Protein AF-0000000085038263 (afdb_homodimer)

Structure (mmCIF, N/CA/C/O backbone):
data_AF-0000000085038263-model_v1
#
loop_
_entity.id
_entity.type
_entity.pdbx_description
1 polymer 'Ribosomal processing cysteine protease Prp'
#
loop_
_atom_site.group_PDB
_atom_site.id
_atom_site.type_symbol
_atom_site.label_atom_id
_atom_site.label_alt_id
_atom_site.label_comp_id
_atom_site.label_asym_id
_atom_site.label_entity_id
_atom_site.label_seq_id
_atom_site.pdbx_PDB_ins_code
_atom_site.Cartn_x
_atom_site.Cartn_y
_atom_site.Cartn_z
_atom_site.occupancy
_atom_site.B_iso_or_equiv
_atom_site.auth_seq_id
_atom_site.auth_comp_id
_atom_site.auth_asym_id
_atom_site.auth_atom_id
_atom_site.pdbx_PDB_model_num
ATOM 1 N N . MET A 1 1 ? 14.789 15.156 0.231 1 89.75 1 MET A N 1
ATOM 2 C CA . MET A 1 1 ? 14.422 14.477 -1.01 1 89.75 1 MET A CA 1
ATOM 3 C C . MET A 1 1 ? 14.391 12.969 -0.816 1 89.75 1 MET A C 1
ATOM 5 O O . MET A 1 1 ? 15.305 12.398 -0.213 1 89.75 1 MET A O 1
ATOM 9 N N . ILE A 1 2 ? 13.422 12.336 -1.22 1 94 2 ILE A N 1
ATOM 10 C CA . ILE A 1 2 ? 13.273 10.891 -1.146 1 94 2 ILE A CA 1
ATOM 11 C C . ILE A 1 2 ? 13.703 10.258 -2.469 1 94 2 ILE A C 1
ATOM 13 O O . ILE A 1 2 ? 13.312 10.727 -3.541 1 94 2 ILE A O 1
ATOM 17 N N . HIS A 1 3 ? 14.508 9.242 -2.422 1 95.69 3 HIS A N 1
ATOM 18 C CA . HIS A 1 3 ? 14.883 8.453 -3.592 1 95.69 3 HIS A CA 1
ATOM 19 C C . HIS A 1 3 ? 14.375 7.016 -3.475 1 95.69 3 HIS A C 1
ATOM 21 O O . HIS A 1 3 ? 14.688 6.324 -2.504 1 95.69 3 HIS A O 1
ATOM 27 N N . ALA A 1 4 ? 13.656 6.609 -4.406 1 98.06 4 ALA A N 1
ATOM 28 C CA . ALA A 1 4 ? 13.156 5.238 -4.477 1 98.06 4 ALA A CA 1
ATOM 29 C C . ALA A 1 4 ? 13.625 4.555 -5.762 1 98.06 4 ALA A C 1
ATOM 31 O O . ALA A 1 4 ? 13.352 5.039 -6.863 1 98.06 4 ALA A O 1
ATOM 32 N N . THR A 1 5 ? 14.289 3.4 -5.598 1 98.56 5 THR A N 1
ATOM 33 C CA . THR A 1 5 ? 14.797 2.658 -6.746 1 98.56 5 THR A CA 1
ATOM 34 C C . THR A 1 5 ? 14.336 1.206 -6.703 1 98.56 5 THR A C 1
ATOM 36 O O . THR A 1 5 ? 14.461 0.539 -5.672 1 98.56 5 THR A O 1
ATOM 39 N N . PHE A 1 6 ? 13.852 0.708 -7.832 1 98.75 6 PHE A N 1
ATOM 40 C CA . PHE A 1 6 ? 13.453 -0.687 -7.988 1 98.75 6 PHE A CA 1
ATOM 41 C C . PHE A 1 6 ? 14.398 -1.406 -8.953 1 98.75 6 PHE A C 1
ATOM 43 O O . PHE A 1 6 ? 14.719 -0.883 -10.023 1 98.75 6 PHE A O 1
ATOM 50 N N . HIS A 1 7 ? 14.773 -2.6 -8.555 1 98.38 7 HIS A N 1
ATOM 51 C CA . HIS A 1 7 ? 15.633 -3.43 -9.398 1 98.38 7 HIS A CA 1
ATOM 52 C C . HIS A 1 7 ? 14.859 -4.602 -9.984 1 98.38 7 HIS A C 1
ATOM 54 O O . HIS A 1 7 ? 14.289 -5.41 -9.25 1 98.38 7 HIS A O 1
ATOM 60 N N . HIS A 1 8 ? 14.938 -4.688 -11.289 1 97.5 8 HIS A N 1
ATOM 61 C CA . HIS A 1 8 ? 14.211 -5.727 -12.016 1 97.5 8 HIS A CA 1
ATOM 62 C C . HIS A 1 8 ? 15.148 -6.816 -12.516 1 97.5 8 HIS A C 1
ATOM 64 O O . HIS A 1 8 ? 16.234 -6.52 -13.031 1 97.5 8 HIS A O 1
ATOM 70 N N . GLY A 1 9 ? 14.742 -8.055 -12.156 1 94.25 9 GLY A N 1
ATOM 71 C CA . GLY A 1 9 ? 15.32 -9.18 -12.883 1 94.25 9 GLY A CA 1
ATOM 72 C C . GLY A 1 9 ? 14.539 -9.555 -14.125 1 94.25 9 GLY A C 1
ATOM 73 O O . GLY A 1 9 ? 14.008 -8.688 -14.82 1 94.25 9 GLY A O 1
ATOM 74 N N . THR A 1 10 ? 14.602 -10.906 -14.438 1 90.69 10 THR A N 1
ATOM 75 C CA . THR A 1 10 ? 13.812 -11.367 -15.57 1 90.69 10 THR A CA 1
ATOM 76 C C . THR A 1 10 ? 12.336 -11.461 -15.195 1 90.69 10 THR A C 1
ATOM 78 O O . THR A 1 10 ? 11.922 -12.391 -14.508 1 90.69 10 THR A O 1
ATOM 81 N N . ASN A 1 11 ? 11.594 -10.508 -15.516 1 89.38 11 ASN A N 1
ATOM 82 C CA . ASN A 1 11 ? 10.141 -10.453 -15.391 1 89.38 11 ASN A CA 1
ATOM 83 C C . ASN A 1 11 ? 9.703 -10.359 -13.93 1 89.38 11 ASN A C 1
ATOM 85 O O . ASN A 1 11 ? 8.703 -10.961 -13.531 1 89.38 11 ASN A O 1
A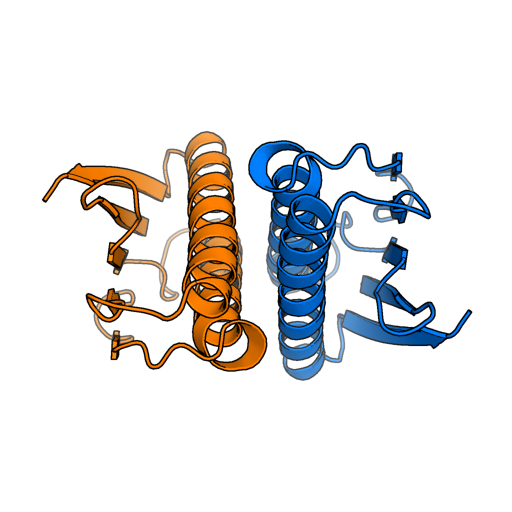TOM 89 N N . ARG A 1 12 ? 10.547 -9.828 -13.156 1 96.19 12 ARG A N 1
ATOM 90 C CA . ARG A 1 12 ? 10.117 -9.656 -11.766 1 96.19 12 ARG A CA 1
ATOM 91 C C . ARG A 1 12 ? 10.883 -8.531 -11.094 1 96.19 12 ARG A C 1
ATOM 93 O O . ARG A 1 12 ? 11.984 -8.172 -11.516 1 96.19 12 ARG A O 1
ATOM 100 N N . ILE A 1 13 ? 10.375 -7.91 -10.055 1 98.5 13 ILE A N 1
ATOM 101 C CA . ILE A 1 13 ? 11.102 -7.039 -9.133 1 98.5 13 ILE A CA 1
ATOM 102 C C . ILE A 1 13 ? 11.883 -7.879 -8.125 1 98.5 13 ILE A C 1
ATOM 104 O O . ILE A 1 13 ? 11.297 -8.68 -7.395 1 98.5 13 ILE A O 1
ATOM 108 N N . ASP A 1 14 ? 13.156 -7.66 -8.023 1 98.5 14 ASP A N 1
ATOM 109 C CA . ASP A 1 14 ? 14.023 -8.461 -7.16 1 98.5 14 ASP A CA 1
ATOM 110 C C . ASP A 1 14 ? 14.273 -7.754 -5.828 1 98.5 14 ASP A C 1
ATOM 112 O O . ASP A 1 14 ? 14.531 -8.406 -4.812 1 98.5 14 ASP A O 1
ATOM 116 N N . SER A 1 15 ? 14.305 -6.418 -5.891 1 98.62 15 SER A N 1
ATOM 117 C CA . SER A 1 15 ? 14.633 -5.617 -4.715 1 98.62 15 SER A CA 1
ATOM 118 C C . SER A 1 15 ? 14.195 -4.168 -4.895 1 98.62 15 SER A C 1
ATOM 120 O O . SER A 1 15 ? 13.891 -3.74 -6.012 1 98.62 15 SER A O 1
ATOM 122 N N . PHE A 1 16 ? 14.172 -3.432 -3.83 1 98.75 16 PHE A N 1
ATOM 123 C CA . PHE A 1 16 ? 13.992 -1.986 -3.879 1 98.75 16 PHE A CA 1
ATOM 124 C C . PHE A 1 16 ? 14.734 -1.307 -2.738 1 98.75 16 PHE A C 1
ATOM 126 O O . PHE A 1 16 ? 15.109 -1.956 -1.759 1 98.75 16 PHE A O 1
ATOM 133 N N . GLN A 1 17 ? 14.984 -0.039 -2.939 1 98 17 GLN A N 1
ATOM 134 C CA . GLN A 1 17 ? 15.672 0.801 -1.967 1 98 17 GLN A CA 1
ATOM 135 C C . GLN A 1 17 ? 15.016 2.172 -1.857 1 98 17 GLN A C 1
ATOM 137 O O . GLN A 1 17 ? 14.641 2.77 -2.869 1 98 17 GLN A O 1
ATOM 142 N N . ILE A 1 18 ? 14.867 2.646 -0.657 1 97.38 18 ILE A N 1
ATOM 143 C CA . ILE A 1 18 ? 14.359 3.988 -0.392 1 97.38 18 ILE A CA 1
ATOM 144 C C . ILE A 1 18 ? 15.312 4.723 0.551 1 97.38 18 ILE A C 1
ATOM 146 O O . ILE A 1 18 ? 15.75 4.168 1.56 1 97.38 18 ILE A O 1
ATOM 150 N N . THR A 1 19 ? 15.617 5.961 0.242 1 95.06 19 THR A N 1
ATOM 151 C CA . THR A 1 19 ? 16.422 6.824 1.104 1 95.06 19 THR A CA 1
ATOM 152 C C . THR A 1 19 ? 15.75 8.188 1.27 1 95.06 19 THR A C 1
ATOM 154 O O . THR A 1 19 ? 14.93 8.586 0.441 1 95.06 19 THR A O 1
ATOM 157 N N . GLY A 1 20 ? 16.047 8.883 2.441 1 91.94 20 GLY A N 1
ATOM 158 C CA . GLY A 1 20 ? 15.641 10.266 2.625 1 91.94 20 GLY A CA 1
ATOM 159 C C . GLY A 1 20 ? 14.211 10.414 3.109 1 91.94 20 GLY A C 1
ATOM 160 O O . GLY A 1 20 ? 13.625 11.492 3.01 1 91.94 20 GLY A O 1
ATOM 161 N N . HIS A 1 21 ? 13.594 9.375 3.604 1 87.94 21 HIS A N 1
ATOM 162 C CA . HIS A 1 21 ? 12.18 9.398 3.943 1 87.94 21 HIS A CA 1
ATOM 163 C C . HIS A 1 21 ? 11.977 9.703 5.426 1 87.94 21 HIS A C 1
ATOM 165 O O . HIS A 1 21 ? 10.836 9.859 5.879 1 87.94 21 HIS A O 1
ATOM 171 N N . ALA A 1 22 ? 13.023 9.617 6.371 1 79.94 22 ALA A N 1
ATOM 172 C CA . ALA A 1 22 ? 12.875 9.82 7.812 1 79.94 22 ALA A CA 1
ATOM 173 C C . ALA A 1 22 ? 12.938 11.305 8.164 1 79.94 22 ALA A C 1
ATOM 175 O O . ALA A 1 22 ? 12.492 11.711 9.242 1 79.94 22 ALA A O 1
ATOM 176 N N . ASP A 1 23 ? 13.531 12.219 7.402 1 64.38 23 ASP A N 1
ATOM 177 C CA . ASP A 1 23 ? 13.898 13.547 7.887 1 64.38 23 ASP A CA 1
ATOM 178 C C . ASP A 1 23 ? 12.711 14.508 7.816 1 64.38 23 ASP A C 1
ATOM 180 O O . ASP A 1 23 ? 11.812 14.336 6.98 1 64.38 23 ASP A O 1
ATOM 184 N N . SER A 1 24 ? 12.57 15.211 9.039 1 58.78 24 SER A N 1
ATOM 185 C CA . SER A 1 24 ? 11.711 16.359 9.305 1 58.78 24 SER A CA 1
ATOM 186 C C . SER A 1 24 ? 12 17.5 8.344 1 58.78 24 SER A C 1
ATOM 188 O O . SER A 1 24 ? 12.867 18.344 8.609 1 58.78 24 SER A O 1
ATOM 190 N N . GLY A 1 25 ? 12.062 17.125 7.254 1 55.62 25 GLY A N 1
ATOM 191 C CA . GLY A 1 25 ? 12.523 18.172 6.359 1 55.62 25 GLY A CA 1
ATOM 192 C C . GLY A 1 25 ? 11.57 19.359 6.289 1 55.62 25 GLY A C 1
ATOM 193 O O . GLY A 1 25 ? 10.812 19.609 7.23 1 55.62 25 GLY A O 1
ATOM 194 N N . GLU A 1 26 ? 11.734 20.094 5.266 1 60.31 26 GLU A N 1
ATOM 195 C CA . GLU A 1 26 ? 11.039 21.312 4.852 1 60.31 26 GLU A CA 1
ATOM 196 C C . GLU A 1 26 ? 9.523 21.125 4.902 1 60.31 26 GLU A C 1
ATOM 198 O O . GLU A 1 26 ? 9.031 19.984 4.949 1 60.31 26 GLU A O 1
ATOM 203 N N . TYR A 1 27 ? 8.867 22.234 4.938 1 60.16 27 TYR A N 1
ATOM 204 C CA . TYR A 1 27 ? 7.41 22.266 4.898 1 60.16 27 TYR A CA 1
ATOM 205 C C . TYR A 1 27 ? 6.875 21.328 3.816 1 60.16 27 TYR A C 1
ATOM 207 O O . TYR A 1 27 ? 7.312 21.391 2.664 1 60.16 27 TYR A O 1
ATOM 215 N N . GLY A 1 28 ? 6.07 20.391 4.109 1 67.19 28 GLY A N 1
ATOM 216 C CA . GLY A 1 28 ? 5.449 19.5 3.143 1 67.19 28 GLY A CA 1
ATOM 217 C C . GLY A 1 28 ? 6.145 18.156 3.037 1 67.19 28 GLY A C 1
ATOM 218 O O . GLY A 1 28 ? 5.566 17.188 2.545 1 67.19 28 GLY A O 1
ATOM 219 N N . GLN A 1 29 ? 7.355 18.234 3.512 1 79.12 29 GLN A N 1
ATOM 220 C CA . GLN A 1 29 ? 8.086 16.984 3.369 1 79.12 29 GLN A CA 1
ATOM 221 C C . GLN A 1 29 ? 7.543 15.922 4.316 1 79.12 29 GLN A C 1
ATOM 223 O O . GLN A 1 29 ? 7.574 14.727 4.004 1 79.12 29 GLN A O 1
ATOM 228 N N . ASP A 1 30 ? 6.965 16.453 5.328 1 86 30 ASP A N 1
ATOM 229 C CA . ASP A 1 30 ? 6.457 15.523 6.332 1 86 30 ASP A CA 1
ATOM 230 C C . ASP A 1 30 ? 5.297 14.703 5.781 1 86 30 ASP A C 1
ATOM 232 O O . ASP A 1 30 ? 5.207 13.5 6.035 1 86 30 ASP A O 1
ATOM 236 N N . ILE A 1 31 ? 4.488 15.352 4.934 1 87.69 31 ILE A N 1
ATOM 237 C CA . ILE A 1 31 ? 3.328 14.688 4.352 1 87.69 31 ILE A CA 1
ATOM 238 C C . ILE A 1 31 ? 3.787 13.656 3.32 1 87.69 31 ILE A C 1
ATOM 240 O O . ILE A 1 31 ? 3.299 12.523 3.305 1 87.69 31 ILE A O 1
ATOM 244 N N . VAL A 1 32 ? 4.766 14.031 2.52 1 92.31 32 VAL A N 1
ATOM 245 C CA . VAL A 1 32 ? 5.281 13.141 1.483 1 92.31 32 VAL A CA 1
ATOM 246 C C . VAL A 1 32 ? 6.023 11.977 2.127 1 92.31 32 VAL A C 1
ATOM 248 O O . VAL A 1 32 ? 5.883 10.828 1.696 1 92.31 32 VAL A O 1
ATOM 251 N N . CYS A 1 33 ? 6.73 12.242 3.182 1 92.94 33 CYS A N 1
ATOM 252 C CA . CYS A 1 33 ? 7.434 11.188 3.908 1 92.94 33 CYS A CA 1
ATOM 253 C C . CYS A 1 33 ? 6.453 10.18 4.492 1 92.94 33 CYS A C 1
ATOM 255 O O . CYS A 1 33 ? 6.695 8.969 4.445 1 92.94 33 CYS A O 1
ATOM 257 N N . ALA A 1 34 ? 5.41 10.68 5.074 1 92.19 34 ALA A N 1
ATOM 258 C CA . ALA A 1 34 ? 4.395 9.797 5.645 1 92.19 34 ALA A CA 1
ATOM 259 C C . ALA A 1 34 ? 3.799 8.883 4.574 1 92.19 34 ALA A C 1
ATOM 261 O O . ALA A 1 34 ? 3.621 7.684 4.801 1 92.19 34 ALA A O 1
ATOM 262 N N . ALA A 1 35 ? 3.506 9.453 3.379 1 94.75 35 ALA A N 1
ATOM 263 C CA . ALA A 1 35 ? 2.938 8.68 2.273 1 94.75 35 ALA A CA 1
ATOM 264 C C . ALA A 1 35 ? 3.895 7.59 1.814 1 94.75 35 ALA A C 1
ATOM 266 O O . ALA A 1 35 ? 3.508 6.422 1.701 1 94.75 35 ALA A O 1
ATOM 267 N N . VAL A 1 36 ? 5.148 7.934 1.649 1 96.75 36 VAL A N 1
ATOM 268 C CA . VAL A 1 36 ? 6.145 6.984 1.159 1 96.75 36 VAL A CA 1
ATOM 269 C C . VAL A 1 36 ? 6.41 5.918 2.219 1 96.75 36 VAL A C 1
ATOM 271 O O . VAL A 1 36 ? 6.477 4.727 1.907 1 96.75 36 VAL A O 1
ATOM 274 N N . SER A 1 37 ? 6.52 6.316 3.469 1 95.25 37 SER A N 1
ATOM 275 C CA . SER A 1 37 ? 6.852 5.395 4.547 1 95.25 37 SER A CA 1
ATOM 276 C C . SER A 1 37 ? 5.754 4.355 4.746 1 95.25 37 SER A C 1
ATOM 278 O O . SER A 1 37 ? 6.039 3.168 4.922 1 95.25 37 SER A O 1
ATOM 280 N N . VAL A 1 38 ? 4.527 4.773 4.723 1 97.44 38 VAL A N 1
ATOM 281 C CA . VAL A 1 38 ? 3.441 3.836 4.988 1 97.44 38 VAL A CA 1
ATOM 282 C C . VAL A 1 38 ? 3.328 2.84 3.836 1 97.44 38 VAL A C 1
ATOM 284 O O . VAL A 1 38 ? 3.031 1.662 4.055 1 97.44 38 VAL A O 1
ATOM 287 N N . LEU A 1 39 ? 3.537 3.283 2.564 1 98.69 39 LEU A N 1
ATOM 288 C CA . LEU A 1 39 ? 3.549 2.363 1.432 1 98.69 39 LEU A CA 1
ATOM 289 C C . LEU A 1 39 ? 4.652 1.322 1.588 1 98.69 39 LEU A C 1
ATOM 291 O O . LEU A 1 39 ? 4.414 0.128 1.391 1 98.69 39 LEU A O 1
ATOM 295 N N . ALA A 1 40 ? 5.832 1.804 1.94 1 98.44 40 ALA A N 1
ATOM 296 C CA . ALA A 1 40 ? 6.988 0.919 2.043 1 98.44 40 ALA A CA 1
ATOM 297 C C . ALA A 1 40 ? 6.801 -0.104 3.16 1 98.44 40 ALA A C 1
ATOM 299 O O . ALA A 1 40 ? 6.988 -1.305 2.947 1 98.44 40 ALA A O 1
ATOM 300 N N . ILE A 1 41 ? 6.395 0.368 4.309 1 97.81 41 ILE A N 1
ATOM 301 C CA . ILE A 1 41 ? 6.266 -0.494 5.477 1 97.81 41 ILE A CA 1
ATOM 302 C C . ILE A 1 41 ? 5.148 -1.51 5.25 1 97.81 41 ILE A C 1
ATOM 304 O O . ILE A 1 41 ? 5.309 -2.695 5.551 1 97.81 41 ILE A O 1
ATOM 308 N N . THR A 1 42 ? 4.016 -1.088 4.723 1 98.81 42 THR A N 1
ATOM 309 C CA . THR A 1 42 ? 2.91 -1.996 4.434 1 98.81 42 THR A CA 1
ATOM 310 C C . THR A 1 42 ? 3.336 -3.066 3.436 1 98.81 42 THR A C 1
ATOM 312 O O . THR A 1 42 ? 2.98 -4.238 3.582 1 98.81 42 THR A O 1
ATOM 315 N N . THR A 1 43 ? 4.109 -2.65 2.41 1 98.94 43 THR A N 1
ATOM 316 C CA . THR A 1 43 ? 4.574 -3.609 1.414 1 98.94 43 THR A CA 1
ATOM 317 C C . THR A 1 43 ? 5.508 -4.641 2.049 1 98.94 43 THR A C 1
ATOM 319 O O . THR A 1 43 ? 5.348 -5.844 1.832 1 98.94 43 THR A O 1
ATOM 322 N N . VAL A 1 44 ? 6.449 -4.203 2.861 1 98.88 44 VAL A N 1
ATOM 323 C CA . VAL A 1 44 ? 7.391 -5.117 3.504 1 98.88 44 VAL A CA 1
ATOM 324 C C . VAL A 1 44 ? 6.629 -6.102 4.391 1 98.88 44 VAL A C 1
ATOM 326 O O . VAL A 1 44 ? 6.863 -7.312 4.328 1 98.88 44 VAL A O 1
ATOM 329 N N . ASN A 1 45 ? 5.688 -5.609 5.203 1 98.75 45 ASN A N 1
ATOM 330 C CA . ASN A 1 45 ? 4.871 -6.473 6.047 1 98.75 45 ASN A CA 1
ATOM 331 C C . ASN A 1 45 ? 4.062 -7.465 5.215 1 98.75 45 ASN 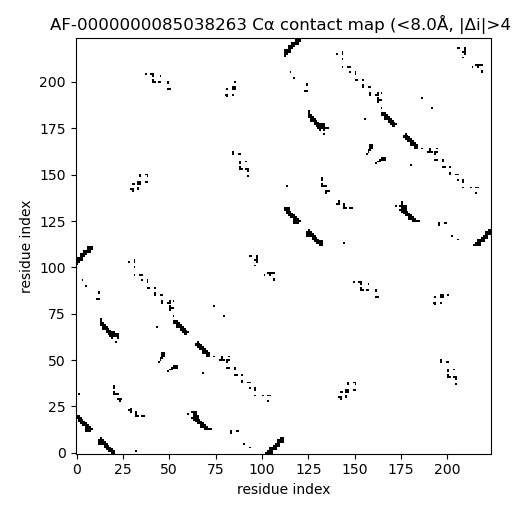A C 1
ATOM 333 O O . ASN A 1 45 ? 3.943 -8.633 5.578 1 98.75 45 ASN A O 1
ATOM 337 N N . GLY A 1 46 ? 3.479 -6.984 4.105 1 98.88 46 GLY A N 1
ATOM 338 C CA . GLY A 1 46 ? 2.725 -7.848 3.215 1 98.88 46 GLY A CA 1
ATOM 339 C C . GLY A 1 46 ? 3.566 -8.953 2.607 1 98.88 46 GLY A C 1
ATOM 340 O O . GLY A 1 46 ? 3.107 -10.094 2.48 1 98.88 46 GLY A O 1
ATOM 341 N N . LEU A 1 47 ? 4.809 -8.594 2.219 1 98.94 47 LEU A N 1
ATOM 342 C CA . LEU A 1 47 ? 5.707 -9.609 1.682 1 98.94 47 LEU A CA 1
ATOM 343 C C . LEU A 1 47 ? 5.945 -10.719 2.703 1 98.94 47 LEU A C 1
ATOM 345 O O . LEU A 1 47 ? 5.988 -11.898 2.348 1 98.94 47 LEU A O 1
ATOM 349 N N . GLN A 1 48 ? 6.039 -10.328 3.924 1 98.81 48 GLN A N 1
ATOM 350 C CA . GLN A 1 48 ? 6.352 -11.289 4.977 1 98.81 48 GLN A CA 1
ATOM 351 C C . GLN A 1 48 ? 5.094 -12.008 5.457 1 98.81 48 GLN A C 1
ATOM 353 O O . GLN A 1 48 ? 5.078 -13.234 5.562 1 98.81 48 GLN A O 1
ATOM 358 N N . ARG A 1 49 ? 4 -11.273 5.707 1 98.56 49 ARG A N 1
ATOM 359 C CA . ARG A 1 49 ? 2.85 -11.82 6.422 1 98.56 49 ARG A CA 1
ATOM 360 C C 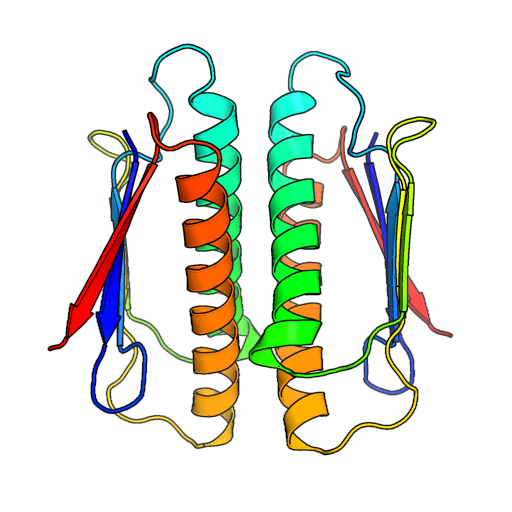. ARG A 1 49 ? 1.826 -12.398 5.449 1 98.56 49 ARG A C 1
ATOM 362 O O . ARG A 1 49 ? 1.146 -13.375 5.762 1 98.56 49 ARG A O 1
ATOM 369 N N . ILE A 1 50 ? 1.697 -11.836 4.281 1 98.69 50 ILE A N 1
ATOM 370 C CA . ILE A 1 50 ? 0.664 -12.242 3.332 1 98.69 50 ILE A CA 1
ATOM 371 C C . ILE A 1 50 ? 1.257 -13.188 2.291 1 98.69 50 ILE A C 1
ATOM 373 O O . ILE A 1 50 ? 0.747 -14.289 2.084 1 98.69 50 ILE A O 1
ATOM 377 N N . ALA A 1 51 ? 2.365 -12.734 1.708 1 98.81 51 ALA A N 1
ATOM 378 C CA . ALA A 1 51 ? 2.994 -13.562 0.68 1 98.81 51 ALA A CA 1
ATOM 379 C C . ALA A 1 51 ? 3.883 -14.633 1.305 1 98.81 51 ALA A C 1
ATOM 381 O O . ALA A 1 51 ? 4.27 -15.594 0.637 1 98.81 51 ALA A O 1
ATOM 382 N N . GLN A 1 52 ? 4.266 -14.398 2.566 1 98.62 52 GLN A N 1
ATOM 383 C CA . GLN A 1 52 ? 5.098 -15.328 3.322 1 98.62 52 GLN A CA 1
ATOM 384 C C . GLN A 1 52 ? 6.434 -15.562 2.623 1 98.62 52 GLN A C 1
ATOM 386 O O . GLN A 1 52 ? 6.848 -16.703 2.434 1 98.62 52 GLN A O 1
ATOM 391 N N . ILE A 1 53 ? 6.996 -14.539 2.262 1 98.81 53 ILE A N 1
ATOM 392 C CA . ILE A 1 53 ? 8.312 -14.562 1.638 1 98.81 53 ILE A CA 1
ATOM 393 C C . ILE A 1 53 ? 9.367 -14.125 2.65 1 98.81 53 ILE A C 1
ATOM 395 O O . ILE A 1 53 ? 9.227 -13.094 3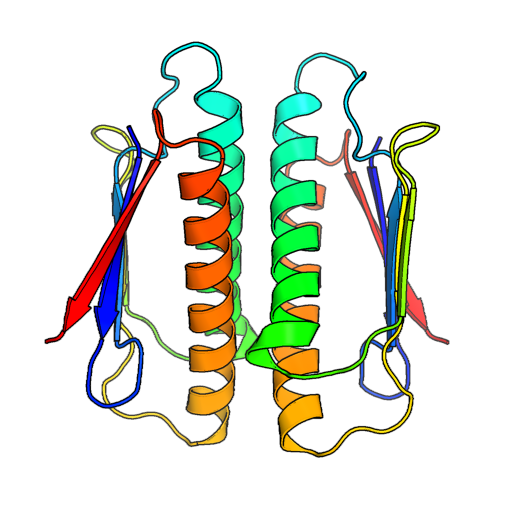.305 1 98.81 53 ILE A O 1
ATOM 399 N N . PRO A 1 54 ? 10.414 -14.852 2.828 1 98.44 54 PRO A N 1
ATOM 400 C CA . PRO A 1 54 ? 11.5 -14.445 3.721 1 98.44 54 PRO A CA 1
ATOM 401 C C . PRO A 1 54 ? 12.414 -13.398 3.092 1 98.44 54 PRO A C 1
ATOM 403 O O . PRO A 1 54 ? 13.531 -13.719 2.682 1 98.44 54 PRO A O 1
ATOM 406 N N . VAL A 1 55 ? 12.047 -12.234 3.076 1 98.75 55 VAL A N 1
ATOM 407 C CA . VAL A 1 55 ? 12.82 -11.148 2.473 1 98.75 55 VAL A CA 1
ATOM 408 C C . VAL A 1 55 ? 13.961 -10.742 3.4 1 98.75 55 VAL A C 1
ATOM 410 O O . VAL A 1 55 ? 13.852 -10.883 4.621 1 98.75 55 VAL A O 1
ATOM 413 N N . GLN A 1 56 ? 15.016 -10.258 2.836 1 98.62 56 GLN A N 1
ATOM 414 C CA . GLN A 1 56 ? 16.062 -9.57 3.576 1 98.62 56 GLN A CA 1
ATOM 415 C C . GLN A 1 56 ? 15.797 -8.07 3.656 1 98.62 56 GLN A C 1
ATOM 417 O O . GLN A 1 56 ? 15.609 -7.41 2.631 1 98.62 56 GLN A O 1
ATOM 422 N N . VAL A 1 57 ? 15.76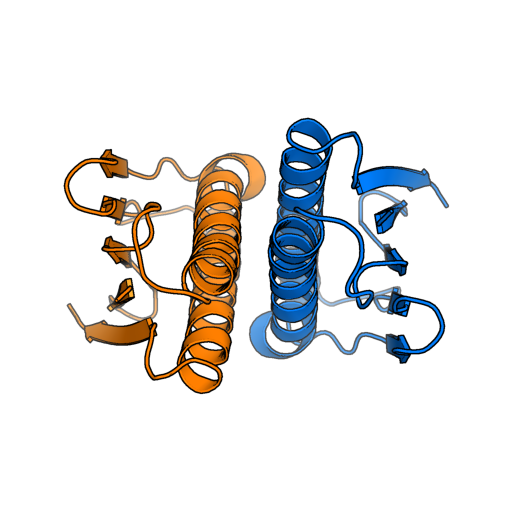6 -7.555 4.84 1 98.44 57 VAL A N 1
ATOM 423 C CA . VAL A 1 57 ? 15.422 -6.152 5.039 1 98.44 57 VAL A CA 1
ATOM 424 C C . VAL A 1 57 ? 16.562 -5.445 5.781 1 98.44 57 VAL A C 1
ATOM 426 O O . VAL A 1 57 ? 17 -5.902 6.84 1 98.44 57 VAL A O 1
ATOM 429 N N . ASP A 1 58 ? 17.078 -4.391 5.199 1 97.12 58 ASP A N 1
ATOM 430 C CA . ASP A 1 58 ? 18 -3.477 5.863 1 97.12 58 ASP A CA 1
ATOM 431 C C . ASP A 1 58 ? 17.359 -2.107 6.078 1 97.12 58 ASP A C 1
ATOM 433 O O . ASP A 1 58 ? 17.062 -1.396 5.113 1 97.12 58 ASP A O 1
ATOM 437 N N . ASN A 1 59 ? 17.078 -1.756 7.293 1 94.25 59 ASN A N 1
ATOM 438 C CA . ASN A 1 59 ? 16.422 -0.508 7.672 1 94.25 59 ASN A CA 1
ATOM 439 C C . ASN A 1 59 ? 17.266 0.29 8.664 1 94.25 59 ASN A C 1
ATOM 441 O O . ASN A 1 59 ? 17.547 -0.18 9.766 1 94.25 59 ASN A O 1
ATOM 445 N N . HIS A 1 60 ? 17.703 1.503 8.188 1 90.81 60 HIS A N 1
ATOM 446 C CA . HIS A 1 60 ? 18.5 2.395 9.031 1 90.81 60 HIS A CA 1
ATOM 447 C C . HIS A 1 60 ? 17.906 3.801 9.047 1 90.81 60 HIS A C 1
ATOM 449 O O . HIS A 1 60 ? 17.641 4.383 7.992 1 90.81 60 HIS A O 1
ATOM 455 N N . ASP A 1 61 ? 17.719 4.395 10.195 1 79.69 61 ASP A N 1
ATOM 456 C CA . ASP A 1 61 ? 17.094 5.703 10.328 1 79.69 61 ASP A CA 1
ATOM 457 C C . ASP A 1 61 ? 18.125 6.824 10.242 1 79.69 61 ASP A C 1
ATOM 459 O O . ASP A 1 61 ? 17.766 8 10.141 1 79.69 61 ASP A O 1
ATOM 463 N N . GLN A 1 62 ? 19.359 6.453 10.188 1 78.12 62 GLN A N 1
ATOM 464 C CA . GLN A 1 62 ? 20.375 7.5 10.164 1 78.12 62 GLN A CA 1
ATOM 465 C C . GLN A 1 62 ? 20.391 8.227 8.828 1 78.12 62 GLN A C 1
ATOM 467 O O . GLN A 1 62 ? 19.984 7.664 7.805 1 78.12 62 GLN A O 1
ATOM 472 N N . GLU A 1 63 ? 20.75 9.477 8.844 1 77.5 63 GLU A N 1
ATOM 473 C CA . GLU A 1 63 ? 20.938 10.297 7.652 1 77.5 63 GLU A CA 1
ATOM 474 C C . GLU A 1 63 ? 19.688 10.32 6.785 1 77.5 63 GLU A C 1
ATOM 476 O O . GLU A 1 63 ? 19.75 10.078 5.578 1 77.5 63 GLU A O 1
ATOM 481 N N . GLY A 1 64 ? 18.516 10.453 7.289 1 84.94 64 GLY A N 1
ATOM 482 C CA . GLY A 1 64 ? 17.281 10.695 6.559 1 84.94 64 GLY A CA 1
ATOM 483 C C . GLY A 1 64 ? 16.484 9.43 6.301 1 84.94 64 GLY A C 1
ATOM 484 O O . GLY A 1 64 ? 15.367 9.492 5.781 1 84.94 64 GLY A O 1
ATOM 485 N N . GLY A 1 65 ? 17.109 8.312 6.699 1 91.19 65 GLY A N 1
ATOM 486 C CA . GLY A 1 65 ? 16.422 7.043 6.578 1 91.19 65 GLY A CA 1
ATOM 487 C C . GLY A 1 65 ? 16.875 6.227 5.383 1 91.19 65 GLY A C 1
ATOM 488 O O . GLY A 1 65 ? 17.188 6.777 4.324 1 91.19 65 GLY A O 1
ATOM 489 N N . PHE A 1 66 ? 17.016 4.973 5.586 1 95.12 66 PHE A N 1
ATOM 490 C CA . PHE A 1 66 ? 17.422 3.996 4.586 1 95.12 66 PHE A CA 1
ATOM 491 C C . PHE A 1 66 ? 16.641 2.701 4.738 1 95.12 66 PHE A C 1
ATOM 493 O O . PHE A 1 66 ? 16.531 2.162 5.844 1 95.12 66 PHE A O 1
ATOM 500 N N . LEU A 1 67 ? 16.031 2.246 3.635 1 97.5 67 LEU A N 1
ATOM 501 C CA . LEU A 1 67 ? 15.344 0.961 3.574 1 97.5 67 LEU A CA 1
ATOM 502 C C . LEU A 1 67 ? 15.703 0.211 2.297 1 97.5 67 LEU A C 1
ATOM 504 O O . LEU A 1 67 ? 15.609 0.765 1.199 1 97.5 67 LEU A O 1
ATOM 508 N N . GLU A 1 68 ? 16.156 -1.015 2.439 1 98.38 68 GLU A N 1
ATOM 509 C CA . GLU A 1 68 ? 16.453 -1.89 1.309 1 98.38 68 GLU A CA 1
ATOM 510 C C . GLU A 1 68 ? 15.898 -3.293 1.535 1 98.38 68 GLU A C 1
ATOM 512 O O . GLU A 1 68 ? 16.047 -3.857 2.621 1 98.38 68 GLU A O 1
ATOM 517 N N . VAL A 1 69 ? 15.289 -3.848 0.545 1 98.81 69 VAL A N 1
ATOM 518 C CA . VAL A 1 69 ? 14.641 -5.148 0.652 1 98.81 69 VAL A CA 1
ATOM 519 C C . VAL A 1 69 ? 15.016 -6.016 -0.549 1 98.81 69 VAL A C 1
ATOM 521 O O . VAL A 1 69 ? 14.969 -5.555 -1.692 1 98.81 69 VAL A O 1
ATOM 524 N N . HIS A 1 70 ? 15.32 -7.262 -0.319 1 98.69 70 HIS A N 1
ATOM 525 C CA . HIS A 1 70 ? 15.648 -8.234 -1.356 1 98.69 70 HIS A CA 1
ATOM 526 C C . HIS A 1 70 ? 14.781 -9.477 -1.239 1 98.69 70 HIS A C 1
ATOM 528 O O . HIS A 1 70 ? 14.609 -10.023 -0.146 1 98.69 70 HIS A O 1
ATOM 534 N N . LEU A 1 71 ? 14.312 -9.867 -2.354 1 98.62 71 LEU A N 1
ATOM 535 C CA . LEU A 1 71 ? 13.602 -11.141 -2.412 1 98.62 71 LEU A CA 1
ATOM 536 C C . LEU A 1 71 ? 14.57 -12.297 -2.674 1 98.62 71 LEU A C 1
ATOM 538 O O . LEU A 1 71 ? 15.594 -12.109 -3.338 1 98.62 71 LEU A O 1
ATOM 542 N N . PRO A 1 72 ? 14.172 -13.5 -2.184 1 98.12 72 PRO A N 1
ATOM 543 C CA . PRO A 1 72 ? 14.938 -14.672 -2.621 1 98.12 72 PRO A CA 1
ATOM 544 C C . PRO A 1 72 ? 14.859 -14.898 -4.129 1 98.12 72 PRO A C 1
ATOM 546 O O . PRO A 1 72 ? 13.859 -14.539 -4.762 1 98.12 72 PRO A O 1
ATOM 549 N N . PRO A 1 73 ? 15.867 -15.5 -4.648 1 95.69 73 PRO A N 1
ATOM 550 C CA . PRO A 1 73 ? 15.898 -15.688 -6.102 1 95.69 73 PRO A CA 1
ATOM 551 C C . PRO A 1 73 ? 14.805 -16.625 -6.602 1 95.69 73 PRO A C 1
ATOM 553 O O . PRO A 1 73 ? 14.375 -16.516 -7.75 1 95.69 73 PRO A O 1
ATOM 556 N N . LYS A 1 74 ? 14.461 -17.625 -5.777 1 96 74 LYS A N 1
ATOM 557 C CA . LYS A 1 74 ? 13.438 -18.594 -6.172 1 96 74 LYS A CA 1
ATOM 558 C C . LYS A 1 74 ? 12.305 -18.641 -5.145 1 96 74 LYS A C 1
ATOM 560 O O . LYS A 1 74 ? 12.562 -18.688 -3.938 1 96 74 LYS A O 1
ATOM 565 N N . LEU A 1 75 ? 11.117 -18.594 -5.617 1 97.44 75 LEU A N 1
ATOM 566 C CA . LEU A 1 75 ? 9.93 -18.688 -4.777 1 97.44 75 LEU A CA 1
ATOM 567 C C . LEU A 1 75 ? 8.914 -19.656 -5.379 1 97.44 75 LEU A C 1
ATOM 569 O O . LEU A 1 75 ? 8.883 -19.844 -6.594 1 97.44 75 LEU A O 1
ATOM 573 N N . GLU A 1 76 ? 8.203 -20.266 -4.492 1 97.69 76 GLU A N 1
ATOM 574 C CA . GLU A 1 76 ? 7.055 -21.031 -4.984 1 97.69 76 GLU A CA 1
ATOM 575 C C . GLU A 1 76 ? 6.078 -20.125 -5.73 1 97.69 76 GLU A C 1
ATOM 577 O O . GLU A 1 76 ? 6.004 -18.922 -5.457 1 97.69 76 GLU A O 1
ATOM 582 N N . ALA A 1 77 ? 5.273 -20.656 -6.633 1 97.88 77 ALA A N 1
ATOM 583 C CA . ALA A 1 77 ? 4.465 -19.922 -7.598 1 97.88 77 ALA A CA 1
ATOM 584 C C . ALA A 1 77 ? 3.496 -18.984 -6.898 1 97.88 77 ALA A C 1
ATOM 586 O O . ALA A 1 77 ? 3.357 -17.812 -7.293 1 97.88 77 ALA A O 1
ATOM 587 N N . THR A 1 78 ? 2.852 -19.453 -5.863 1 98.56 78 THR A N 1
ATOM 588 C CA . THR A 1 78 ? 1.854 -18.641 -5.18 1 98.56 78 THR A CA 1
ATOM 589 C C . THR A 1 78 ? 2.514 -17.484 -4.445 1 98.56 78 THR A C 1
ATOM 591 O O . THR A 1 78 ? 2.049 -16.344 -4.531 1 98.56 78 THR A O 1
ATOM 594 N N . ALA A 1 79 ? 3.588 -17.797 -3.768 1 98.62 79 ALA A N 1
ATOM 595 C CA . ALA A 1 79 ? 4.336 -16.75 -3.078 1 98.62 79 ALA A CA 1
ATOM 596 C C . ALA A 1 79 ? 4.871 -15.711 -4.066 1 98.62 79 ALA A C 1
ATOM 598 O O . ALA A 1 79 ? 4.836 -14.508 -3.797 1 98.62 79 ALA A O 1
ATOM 599 N N . GLU A 1 80 ? 5.332 -16.234 -5.164 1 98.5 80 GLU A N 1
ATOM 600 C CA . GLU A 1 80 ? 5.848 -15.359 -6.211 1 98.5 80 GLU A CA 1
ATOM 601 C C . GLU A 1 80 ? 4.754 -14.438 -6.742 1 98.5 80 GLU A C 1
ATOM 603 O O . GLU A 1 80 ? 4.965 -13.227 -6.879 1 98.5 80 GLU A O 1
ATOM 608 N N . LEU A 1 81 ? 3.65 -15 -7.008 1 98.69 81 LEU A N 1
ATOM 609 C CA . LEU A 1 81 ? 2.547 -14.211 -7.547 1 98.69 81 LEU A CA 1
ATOM 610 C C . LEU A 1 81 ? 2.098 -13.148 -6.551 1 98.69 81 LEU A C 1
ATOM 612 O O . LEU A 1 81 ? 1.903 -11.992 -6.918 1 98.69 81 LEU A O 1
ATOM 616 N N . LYS A 1 82 ? 1.962 -13.477 -5.293 1 98.88 82 LYS A N 1
ATOM 617 C CA . LYS A 1 82 ? 1.566 -12.531 -4.254 1 98.88 82 LYS A CA 1
ATOM 618 C C . LYS A 1 82 ? 2.621 -11.438 -4.074 1 98.88 82 LYS A C 1
ATOM 620 O O . LYS A 1 82 ? 2.289 -10.258 -4 1 98.88 82 LYS A O 1
ATOM 625 N N . GLY A 1 83 ? 3.867 -11.93 -4 1 98.88 83 GLY A N 1
ATOM 626 C CA . GLY A 1 83 ? 4.949 -10.977 -3.805 1 98.88 83 GLY A CA 1
ATOM 627 C C . GLY A 1 83 ? 5.059 -9.961 -4.922 1 98.88 83 GLY A C 1
ATOM 628 O O . GLY A 1 83 ? 5.184 -8.758 -4.664 1 98.88 83 GLY A O 1
ATOM 629 N N . GLN A 1 84 ? 4.992 -10.438 -6.152 1 98.88 84 GLN A N 1
ATOM 630 C CA . GLN A 1 84 ? 5.09 -9.531 -7.293 1 98.88 84 GLN A CA 1
ATOM 631 C C . GLN A 1 84 ? 3.869 -8.617 -7.379 1 98.88 84 GLN A C 1
ATOM 633 O O . GLN A 1 84 ? 3.979 -7.465 -7.801 1 98.88 84 GLN A O 1
ATOM 638 N N . THR A 1 85 ? 2.727 -9.102 -6.984 1 98.94 85 THR A N 1
ATOM 639 C CA . THR A 1 85 ? 1.529 -8.273 -6.914 1 98.94 85 THR A CA 1
ATOM 640 C C . THR A 1 85 ? 1.735 -7.105 -5.949 1 98.94 85 THR A C 1
ATOM 642 O O . THR A 1 85 ? 1.466 -5.953 -6.297 1 98.94 85 THR A O 1
ATOM 645 N N . LEU A 1 86 ? 2.271 -7.379 -4.785 1 98.94 86 LEU A N 1
ATOM 646 C CA . LEU A 1 86 ? 2.523 -6.352 -3.777 1 98.94 86 LEU A CA 1
ATOM 647 C C . LEU A 1 86 ? 3.576 -5.363 -4.266 1 98.94 86 LEU A C 1
ATOM 649 O O . LEU A 1 86 ? 3.404 -4.148 -4.129 1 98.94 86 LEU A O 1
ATOM 653 N N . LEU A 1 87 ? 4.605 -5.891 -4.883 1 98.94 87 LEU A N 1
ATOM 654 C CA . LEU A 1 87 ? 5.719 -5.043 -5.297 1 98.94 87 LEU A CA 1
ATOM 655 C C . LEU A 1 87 ? 5.32 -4.16 -6.477 1 98.94 87 LEU A C 1
ATOM 657 O O . LEU A 1 87 ? 5.719 -2.998 -6.551 1 98.94 87 LEU A O 1
ATOM 661 N N . GLN A 1 88 ? 4.586 -4.727 -7.391 1 98.81 88 GLN A N 1
ATOM 662 C CA . GLN A 1 88 ? 4.129 -3.932 -8.523 1 98.81 88 GLN A CA 1
ATOM 663 C C . GLN A 1 88 ? 3.174 -2.832 -8.078 1 98.81 88 GLN A C 1
ATOM 665 O O . GLN A 1 88 ? 3.234 -1.707 -8.578 1 98.81 88 GLN A O 1
ATOM 670 N N . SER A 1 89 ? 2.299 -3.133 -7.184 1 98.94 89 SER A N 1
ATOM 671 C CA . SER A 1 89 ? 1.409 -2.125 -6.621 1 98.94 89 SER A CA 1
ATOM 672 C C . SER A 1 89 ? 2.195 -1.037 -5.895 1 98.94 89 SER A C 1
ATOM 674 O O . SER A 1 89 ? 1.898 0.151 -6.039 1 98.94 89 SER A O 1
ATOM 676 N N . PHE A 1 90 ? 3.188 -1.453 -5.156 1 98.94 90 PHE A N 1
ATOM 677 C CA . PHE A 1 90 ? 4.043 -0.525 -4.43 1 98.94 90 PHE A CA 1
ATOM 678 C C . PHE A 1 90 ? 4.766 0.413 -5.387 1 98.94 90 PHE A C 1
ATOM 680 O O . PHE A 1 90 ? 4.754 1.632 -5.199 1 98.94 90 PHE A O 1
ATOM 687 N N . ALA A 1 91 ? 5.336 -0.141 -6.402 1 98.88 91 ALA A N 1
ATOM 688 C CA . ALA A 1 91 ? 6.035 0.654 -7.41 1 98.88 91 ALA A CA 1
ATOM 689 C C . ALA A 1 91 ? 5.094 1.652 -8.07 1 98.88 91 ALA A C 1
ATOM 691 O O . ALA A 1 91 ? 5.434 2.828 -8.227 1 98.88 91 ALA A O 1
ATOM 692 N N . ASP A 1 92 ? 3.955 1.202 -8.469 1 98.75 92 ASP A N 1
ATOM 693 C CA . ASP A 1 92 ? 2.961 2.078 -9.086 1 98.75 92 ASP A CA 1
ATOM 694 C C . ASP A 1 92 ? 2.57 3.213 -8.141 1 98.75 92 ASP A C 1
ATOM 696 O O . ASP A 1 92 ? 2.459 4.367 -8.562 1 98.75 92 ASP A O 1
ATOM 700 N N . GLY A 1 93 ? 2.316 2.902 -6.855 1 98.62 93 GLY A N 1
ATOM 701 C CA . GLY A 1 93 ? 1.98 3.906 -5.855 1 98.62 93 GLY A CA 1
ATOM 702 C C . GLY A 1 93 ? 3.064 4.953 -5.676 1 98.62 93 GLY A C 1
ATOM 703 O O . GLY A 1 93 ? 2.775 6.152 -5.629 1 98.62 93 GLY A O 1
ATOM 704 N N . LEU A 1 94 ? 4.309 4.52 -5.586 1 98.62 94 LEU A N 1
ATOM 705 C CA . LEU A 1 94 ? 5.426 5.445 -5.426 1 98.62 94 LEU A CA 1
ATOM 706 C C . LEU A 1 94 ? 5.594 6.312 -6.664 1 98.62 94 LEU A C 1
ATOM 708 O O . LEU A 1 94 ? 5.906 7.504 -6.559 1 98.62 94 LEU A O 1
ATOM 712 N N . ARG A 1 95 ? 5.41 5.711 -7.82 1 98.44 95 ARG A N 1
ATOM 713 C CA . ARG A 1 95 ? 5.473 6.477 -9.062 1 98.44 95 ARG A CA 1
ATOM 714 C C . ARG A 1 95 ? 4.422 7.586 -9.07 1 98.44 95 ARG A C 1
ATOM 716 O O . ARG A 1 95 ? 4.707 8.711 -9.477 1 98.44 95 ARG A O 1
ATOM 723 N N . ASP A 1 96 ? 3.193 7.234 -8.695 1 98.12 96 ASP A N 1
ATOM 724 C CA . ASP A 1 96 ? 2.127 8.227 -8.625 1 98.12 96 ASP A CA 1
ATOM 725 C C . ASP A 1 96 ? 2.479 9.336 -7.641 1 98.12 96 ASP A C 1
ATOM 727 O O . ASP A 1 96 ? 2.248 10.516 -7.918 1 98.12 96 ASP A O 1
ATOM 731 N N . VAL A 1 97 ? 3.027 9.031 -6.465 1 96.81 97 VAL A N 1
ATOM 732 C CA . VAL A 1 97 ? 3.451 10.016 -5.48 1 96.81 97 VAL A CA 1
ATOM 733 C C . VAL A 1 97 ? 4.547 10.898 -6.078 1 96.81 97 VAL A C 1
ATOM 735 O O . VAL A 1 97 ? 4.496 12.125 -5.957 1 96.81 97 VAL A O 1
ATOM 738 N N . ALA A 1 98 ? 5.543 10.305 -6.707 1 97.44 98 ALA A N 1
ATOM 739 C CA . ALA A 1 98 ? 6.648 11.039 -7.316 1 97.44 98 ALA A CA 1
ATOM 740 C C . ALA A 1 98 ? 6.145 12.031 -8.359 1 97.44 98 ALA A C 1
ATOM 742 O O . ALA A 1 98 ? 6.648 13.148 -8.461 1 97.44 98 ALA A O 1
ATOM 743 N N . ASN A 1 99 ? 5.188 11.57 -9.125 1 97.44 99 ASN A N 1
ATOM 744 C CA . ASN A 1 99 ? 4.617 12.43 -10.156 1 97.44 99 ASN A CA 1
ATOM 745 C C . ASN A 1 99 ? 3.918 13.641 -9.555 1 97.44 99 ASN A C 1
ATOM 747 O O . ASN A 1 99 ? 3.955 14.734 -10.125 1 97.44 99 ASN A O 1
ATOM 751 N N . ASN A 1 100 ? 3.279 13.477 -8.406 1 94.94 100 ASN A N 1
ATOM 752 C CA . ASN A 1 100 ? 2.51 14.539 -7.773 1 94.94 100 ASN A CA 1
ATOM 753 C C . ASN A 1 100 ? 3.393 15.414 -6.883 1 94.94 100 ASN A C 1
ATOM 755 O O . ASN A 1 100 ? 3.025 16.547 -6.555 1 94.94 100 ASN A O 1
ATOM 759 N N . TYR A 1 101 ? 4.527 14.898 -6.551 1 93.62 101 TYR A N 1
ATOM 760 C CA . TYR A 1 101 ? 5.465 15.602 -5.68 1 93.62 101 TYR A CA 1
ATOM 761 C C . TYR A 1 101 ? 6.891 15.469 -6.203 1 93.62 101 TYR A C 1
ATOM 763 O O . TYR A 1 101 ? 7.801 15.086 -5.461 1 93.62 101 TYR A O 1
ATOM 771 N N . ALA A 1 102 ? 7.066 15.938 -7.305 1 93.94 102 ALA A N 1
ATOM 772 C CA . ALA A 1 102 ? 8.305 15.734 -8.055 1 93.94 102 ALA A CA 1
ATOM 773 C C . ALA A 1 102 ? 9.477 16.453 -7.383 1 93.94 102 ALA A C 1
ATOM 775 O O . ALA A 1 102 ? 10.633 16.047 -7.539 1 93.94 102 ALA A O 1
ATOM 776 N N . ASP A 1 103 ? 9.203 17.422 -6.555 1 93.06 103 ASP A N 1
ATOM 777 C CA . ASP A 1 103 ? 10.258 18.172 -5.879 1 93.06 103 ASP A CA 1
ATOM 778 C C . ASP A 1 103 ? 10.766 17.422 -4.652 1 93.06 103 ASP A C 1
ATOM 780 O O . ASP A 1 103 ? 11.82 17.75 -4.109 1 93.06 103 ASP A O 1
ATOM 784 N N . PHE A 1 104 ? 10.023 16.375 -4.285 1 93 104 PHE A N 1
ATOM 785 C CA . PHE A 1 104 ? 10.344 15.75 -3.012 1 93 104 PHE A CA 1
ATOM 786 C C . PHE A 1 104 ? 10.688 14.273 -3.211 1 93 104 PHE A C 1
ATOM 788 O O . PHE A 1 104 ? 11.281 13.648 -2.328 1 93 104 PHE A O 1
ATOM 795 N N . VAL A 1 105 ? 10.242 13.68 -4.309 1 95.62 105 VAL A N 1
ATOM 796 C CA . VAL A 1 105 ? 10.422 12.242 -4.512 1 95.62 105 VAL A CA 1
ATOM 797 C C . VAL A 1 105 ? 10.977 11.984 -5.906 1 95.62 105 VAL A C 1
ATOM 799 O O . VAL A 1 105 ? 10.43 12.461 -6.902 1 95.62 105 VAL A O 1
ATOM 802 N N . GLU A 1 106 ? 12.039 11.234 -5.996 1 97 106 GLU A N 1
ATOM 803 C CA . GLU A 1 106 ? 12.578 10.695 -7.238 1 97 106 GLU A CA 1
ATOM 804 C C . GLU A 1 106 ? 12.367 9.188 -7.324 1 97 106 GLU A C 1
ATOM 806 O O . GLU A 1 106 ? 12.734 8.453 -6.406 1 97 106 GLU A O 1
ATOM 811 N N . PHE A 1 107 ? 11.766 8.711 -8.359 1 98.38 107 PHE A N 1
ATOM 812 C CA . PHE A 1 107 ? 11.453 7.305 -8.609 1 98.38 107 PHE A CA 1
ATOM 813 C C . PHE A 1 107 ? 12.281 6.766 -9.773 1 98.38 107 PHE A C 1
ATOM 815 O O . PHE A 1 107 ? 12.352 7.391 -10.828 1 98.38 107 PHE A O 1
ATOM 822 N N . ALA A 1 108 ? 12.977 5.609 -9.562 1 98.19 108 ALA A N 1
ATOM 823 C CA . ALA A 1 108 ? 13.797 5.012 -10.617 1 98.19 108 ALA A CA 1
ATOM 824 C C . ALA A 1 108 ? 13.625 3.498 -10.656 1 98.19 108 ALA A C 1
ATOM 826 O O . ALA A 1 108 ? 13.375 2.867 -9.625 1 98.19 108 ALA A O 1
ATOM 827 N N . GLU A 1 109 ? 13.719 2.943 -11.844 1 97.31 109 GLU A N 1
ATOM 828 C CA . GLU A 1 109 ? 13.758 1.502 -12.07 1 97.31 109 GLU A CA 1
ATOM 829 C C . GLU A 1 109 ? 14.984 1.107 -12.891 1 97.31 109 GLU A C 1
ATOM 831 O O . GLU A 1 109 ? 15.352 1.795 -13.844 1 97.31 109 GLU A O 1
ATOM 836 N N . THR A 1 110 ? 15.617 0.052 -12.383 1 95.5 110 THR A N 1
ATOM 837 C CA . THR A 1 110 ? 16.812 -0.398 -13.094 1 95.5 110 THR A CA 1
ATOM 838 C C . THR A 1 110 ? 16.781 -1.911 -13.289 1 95.5 110 THR A C 1
ATOM 840 O O . THR A 1 110 ? 16.203 -2.639 -12.477 1 95.5 110 THR A O 1
ATOM 843 N N . ASN A 1 111 ? 17.422 -2.41 -14.453 1 90.94 111 ASN A N 1
ATOM 844 C CA . ASN A 1 111 ? 17.547 -3.84 -14.719 1 90.94 111 ASN A CA 1
ATOM 845 C C . ASN A 1 111 ? 18.875 -4.387 -14.219 1 90.94 111 ASN A C 1
ATOM 847 O O . ASN A 1 111 ? 19.906 -3.715 -14.32 1 90.94 111 ASN A O 1
ATOM 851 N N . ASN A 1 112 ? 18.719 -5.566 -13.641 1 72.06 112 ASN A N 1
ATOM 852 C CA . ASN A 1 112 ? 19.984 -6.207 -13.258 1 72.06 112 ASN A CA 1
ATOM 853 C C . ASN A 1 112 ? 20.672 -6.852 -14.453 1 72.06 112 ASN A C 1
ATOM 855 O O . ASN A 1 112 ? 20.016 -7.316 -15.383 1 72.06 112 ASN A O 1
ATOM 859 N N . MET B 1 1 ? -11.539 12.625 12.188 1 89.62 1 MET B N 1
ATOM 860 C CA . MET B 1 1 ? -11.391 11.203 12.477 1 89.62 1 MET B CA 1
ATOM 861 C C . MET B 1 1 ? -11.617 10.367 11.219 1 89.62 1 MET B C 1
ATOM 863 O O . MET B 1 1 ? -12.562 10.609 10.469 1 89.62 1 MET B O 1
ATOM 867 N N . ILE B 1 2 ? -10.82 9.484 10.945 1 94.06 2 ILE B N 1
ATOM 868 C CA . ILE B 1 2 ? -10.93 8.586 9.805 1 94.06 2 ILE B CA 1
ATOM 869 C C . ILE B 1 2 ? -11.578 7.27 10.242 1 94.06 2 ILE B C 1
ATOM 871 O O . ILE B 1 2 ? -11.195 6.695 11.266 1 94.06 2 ILE B O 1
ATOM 875 N N . HIS B 1 3 ? -12.547 6.801 9.523 1 95.62 3 HIS B N 1
ATOM 876 C CA . HIS B 1 3 ? -13.148 5.488 9.734 1 95.62 3 HIS B CA 1
ATOM 877 C C . HIS B 1 3 ? -12.906 4.566 8.547 1 95.62 3 HIS B C 1
ATOM 879 O O . HIS B 1 3 ? -13.258 4.906 7.414 1 95.62 3 HIS B O 1
ATOM 885 N N . ALA B 1 4 ? -12.359 3.471 8.797 1 98.12 4 ALA B N 1
ATOM 886 C CA . ALA B 1 4 ? -12.133 2.449 7.781 1 98.12 4 ALA B CA 1
ATOM 887 C C . ALA B 1 4 ? -12.82 1.139 8.148 1 98.12 4 ALA B C 1
ATOM 889 O O . ALA B 1 4 ? -12.562 0.577 9.219 1 98.12 4 ALA B O 1
ATOM 890 N N . THR B 1 5 ? -13.656 0.638 7.238 1 98.56 5 THR B N 1
ATOM 891 C CA . THR B 1 5 ? -14.383 -0.602 7.48 1 98.56 5 THR B CA 1
ATOM 892 C C . THR B 1 5 ? -14.188 -1.581 6.328 1 98.56 5 THR B C 1
ATOM 894 O O . THR B 1 5 ? -14.352 -1.215 5.16 1 98.56 5 THR B O 1
ATOM 897 N N . PHE B 1 6 ? -13.906 -2.828 6.66 1 98.75 6 PHE B N 1
ATOM 898 C CA . PHE B 1 6 ? -13.789 -3.91 5.691 1 98.75 6 PHE B CA 1
ATOM 899 C C . PHE B 1 6 ? -14.922 -4.914 5.863 1 98.75 6 PHE B C 1
ATOM 901 O O . PHE B 1 6 ? -15.234 -5.32 6.984 1 98.75 6 PHE B O 1
ATOM 908 N N . HIS B 1 7 ? -15.469 -5.316 4.754 1 98.38 7 HIS B N 1
ATOM 909 C CA . HIS B 1 7 ? -16.531 -6.316 4.754 1 98.38 7 HIS B CA 1
ATOM 910 C C . HIS B 1 7 ? -16.031 -7.648 4.203 1 98.38 7 HIS B C 1
ATOM 912 O O . HIS B 1 7 ? -15.562 -7.715 3.066 1 98.38 7 HIS B O 1
ATOM 918 N N . HIS B 1 8 ? -16.25 -8.664 5.004 1 97.56 8 HIS B N 1
ATOM 919 C CA . HIS B 1 8 ? -15.781 -10 4.645 1 97.56 8 HIS B CA 1
ATOM 920 C C . HIS B 1 8 ? -16.938 -10.898 4.238 1 97.56 8 HIS B C 1
ATOM 922 O O . HIS B 1 8 ? -18 -10.898 4.887 1 97.56 8 HIS B O 1
ATOM 928 N N . GLY B 1 9 ? -16.734 -11.492 3.045 1 94.31 9 GLY B N 1
ATOM 929 C CA . GLY B 1 9 ? -17.562 -12.641 2.725 1 94.31 9 GLY B CA 1
ATOM 930 C C . GLY B 1 9 ? -16.953 -13.953 3.189 1 94.31 9 GLY B C 1
ATOM 931 O O . GLY B 1 9 ? -16.328 -14.016 4.246 1 94.31 9 GLY B O 1
ATOM 932 N N . THR B 1 10 ? -17.312 -15.039 2.406 1 90.88 10 THR B N 1
ATOM 933 C CA . THR B 1 10 ? -16.719 -16.328 2.732 1 90.88 10 THR B CA 1
ATOM 934 C C . THR B 1 10 ? -15.258 -16.375 2.293 1 90.88 10 THR B C 1
ATOM 936 O O . THR B 1 10 ? -14.969 -16.531 1.105 1 90.88 10 THR B O 1
ATOM 939 N N . ASN B 1 11 ? -14.383 -16.141 3.152 1 89.69 11 ASN B N 1
ATOM 940 C CA . ASN B 1 11 ? -12.945 -16.281 2.986 1 89.69 11 ASN B CA 1
ATOM 941 C C . ASN B 1 11 ? -12.375 -15.211 2.064 1 89.69 11 ASN B C 1
ATOM 943 O O . ASN B 1 11 ? -11.469 -15.484 1.272 1 89.69 11 ASN B O 1
ATOM 947 N N . ARG B 1 12 ? -13.039 -14.141 2.02 1 96.25 12 ARG B N 1
ATOM 948 C CA . ARG B 1 12 ? -12.477 -13.078 1.195 1 96.25 12 ARG B CA 1
ATOM 949 C C . ARG B 1 12 ? -12.961 -11.703 1.662 1 96.25 12 ARG B C 1
ATOM 951 O O . ARG B 1 12 ? -14.008 -11.602 2.307 1 96.25 12 ARG B O 1
ATOM 958 N N . ILE B 1 13 ? -12.258 -10.633 1.389 1 98.5 13 ILE B N 1
ATOM 959 C CA . ILE B 1 13 ? -12.734 -9.258 1.498 1 98.5 13 ILE B CA 1
ATOM 960 C C . ILE B 1 13 ? -13.562 -8.906 0.268 1 98.5 13 ILE B C 1
ATOM 962 O O . ILE B 1 13 ? -13.07 -8.969 -0.861 1 98.5 13 ILE B O 1
ATOM 966 N N . ASP B 1 14 ? -14.758 -8.438 0.479 1 98.5 14 ASP B N 1
ATOM 967 C CA . ASP B 1 14 ? -15.68 -8.148 -0.615 1 98.5 14 ASP B CA 1
ATOM 968 C C . ASP B 1 14 ? -15.688 -6.66 -0.946 1 98.5 14 ASP B C 1
ATOM 970 O O . ASP B 1 14 ? -15.969 -6.273 -2.082 1 98.5 14 ASP B O 1
ATOM 974 N N . SER B 1 15 ? -15.484 -5.852 0.092 1 98.62 15 SER B N 1
ATOM 975 C CA . SER B 1 15 ? -15.555 -4.402 -0.059 1 98.62 15 SER B CA 1
ATOM 976 C C . SER B 1 15 ? -14.883 -3.691 1.108 1 98.62 15 SER B C 1
ATOM 978 O O . SER B 1 15 ? -14.594 -4.309 2.137 1 98.62 15 SER B O 1
ATOM 980 N N . PHE B 1 16 ? -14.641 -2.43 0.951 1 98.75 16 PHE B N 1
ATOM 981 C CA . PHE B 1 16 ? -14.203 -1.574 2.049 1 98.75 16 PHE B CA 1
ATOM 982 C C . PHE B 1 16 ? -14.719 -0.152 1.867 1 98.75 16 PHE B C 1
ATOM 984 O O . PHE B 1 16 ? -15.117 0.232 0.767 1 98.75 16 PHE B O 1
ATOM 991 N N . GLN B 1 17 ? -14.734 0.558 2.969 1 98 17 GLN B N 1
ATOM 992 C CA . GLN B 1 17 ? 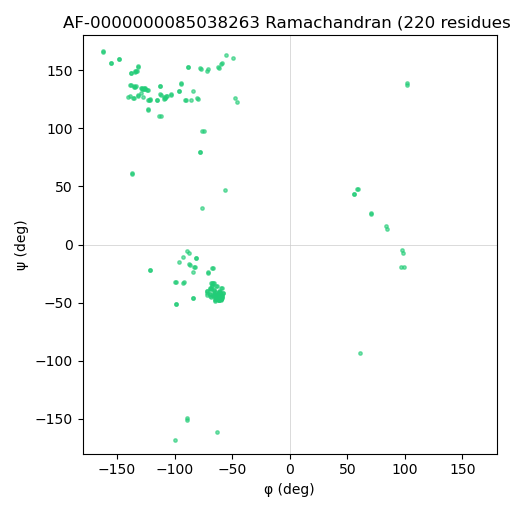-15.18 1.946 3.014 1 98 17 GLN B CA 1
ATOM 993 C C . GLN B 1 17 ? -14.273 2.785 3.912 1 98 17 GLN B C 1
ATOM 995 O O . GLN B 1 17 ? -13.891 2.342 4.996 1 98 17 GLN B O 1
ATOM 1000 N N . ILE B 1 18 ? -13.953 3.957 3.469 1 97.44 18 ILE B N 1
ATOM 1001 C CA . ILE B 1 18 ? -13.188 4.918 4.254 1 97.44 18 ILE B CA 1
ATOM 1002 C C . ILE B 1 18 ? -13.906 6.266 4.262 1 97.44 18 ILE B C 1
ATOM 1004 O O . ILE B 1 18 ? -14.352 6.742 3.217 1 97.44 18 ILE B O 1
ATOM 1008 N N . THR B 1 19 ? -14.008 6.898 5.422 1 95.06 19 THR B N 1
ATOM 1009 C CA . THR B 1 19 ? -14.555 8.242 5.566 1 95.06 19 THR B CA 1
ATOM 1010 C C . THR B 1 19 ? -13.641 9.109 6.418 1 95.06 19 THR B C 1
ATOM 1012 O O . THR B 1 19 ? -12.828 8.602 7.195 1 95.06 19 THR B O 1
ATOM 1015 N N . GLY B 1 20 ? -13.68 10.469 6.18 1 91.94 20 GLY B N 1
ATOM 1016 C CA . GLY B 1 20 ? -13.016 11.422 7.059 1 91.94 20 GLY B CA 1
ATOM 1017 C C . GLY B 1 20 ? -11.547 11.609 6.73 1 91.94 20 GLY B C 1
ATOM 1018 O O . GLY B 1 20 ? -10.781 12.109 7.555 1 91.94 20 GLY B O 1
ATOM 1019 N N . HIS B 1 21 ? -11.133 11.148 5.60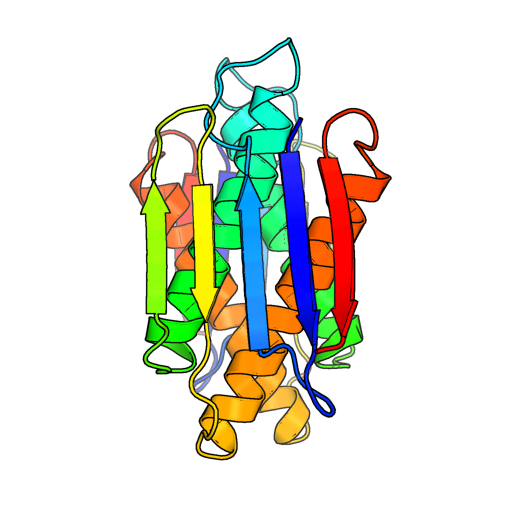9 1 88 21 HIS B N 1
ATOM 1020 C CA . HIS B 1 21 ? -9.711 11.164 5.289 1 88 21 HIS B CA 1
ATOM 1021 C C . HIS B 1 21 ? -9.328 12.43 4.527 1 88 21 HIS B C 1
ATOM 1023 O O . HIS B 1 21 ? -8.148 12.648 4.23 1 88 21 HIS B O 1
ATOM 1029 N N . ALA B 1 22 ? -10.391 13.234 4.051 1 79.38 22 ALA B N 1
ATOM 1030 C CA . ALA B 1 22 ? -10.117 14.469 3.311 1 79.38 22 ALA B CA 1
ATOM 1031 C C . ALA B 1 22 ? -9.914 15.648 4.258 1 79.38 22 ALA B C 1
ATOM 1033 O O . ALA B 1 22 ? -10.648 15.789 5.238 1 79.38 22 ALA B O 1
ATOM 1034 N N . ASP B 1 23 ? -8.758 16.453 4.254 1 62.06 23 ASP B N 1
ATOM 1035 C CA . ASP B 1 23 ? -8.156 17.734 4.578 1 62.06 23 ASP B CA 1
ATOM 1036 C C . ASP B 1 23 ? -8.227 18.016 6.078 1 62.06 23 ASP B C 1
ATOM 1038 O O . ASP B 1 23 ? -7.219 18.375 6.695 1 62.06 23 ASP B O 1
ATOM 1042 N N . SER B 1 24 ? -9.484 18.859 6.516 1 55.09 24 SER B N 1
ATOM 1043 C CA . SER B 1 24 ? -9.5 20.094 7.297 1 55.09 24 SER B CA 1
ATOM 1044 C C . SER B 1 24 ? -9.266 19.812 8.781 1 55.09 24 SER B C 1
ATOM 1046 O O . SER B 1 24 ? -9.68 20.594 9.641 1 55.09 24 SER B O 1
ATOM 1048 N N . GLY B 1 25 ? -8.5 18.781 8.953 1 55.59 25 GLY B N 1
ATOM 1049 C CA . GLY B 1 25 ? -8.68 18.641 10.391 1 55.59 25 GLY B CA 1
ATOM 1050 C C . GLY B 1 25 ? -7.535 19.234 11.188 1 55.59 25 GLY B C 1
ATOM 1051 O O . GLY B 1 25 ? -6.797 20.078 10.688 1 55.59 25 GLY B O 1
ATOM 1052 N N . GLU B 1 26 ? -7.477 18.984 12.359 1 60.94 26 GLU B N 1
ATOM 1053 C CA . GLU B 1 26 ? -6.59 19.391 13.438 1 60.94 26 GLU B CA 1
ATOM 1054 C C . GLU B 1 26 ? -5.133 19.094 13.109 1 60.94 26 GLU B C 1
ATOM 1056 O O . GLU B 1 26 ? -4.844 18.328 12.18 1 60.94 26 GLU B O 1
ATOM 1061 N N . TYR B 1 27 ? -4.273 19.688 13.805 1 60.84 27 TYR B N 1
ATOM 1062 C CA . TYR B 1 27 ? -2.838 19.453 13.719 1 60.84 27 TYR B CA 1
ATOM 1063 C C . TYR B 1 27 ? -2.531 17.969 13.727 1 60.84 27 TYR B C 1
ATOM 1065 O O . TYR B 1 27 ? -3.025 17.219 14.578 1 60.84 27 TYR B O 1
ATOM 1073 N N . GLY B 1 28 ? -1.793 17.391 12.773 1 68.06 28 GLY B N 1
ATOM 1074 C CA . GLY B 1 28 ? -1.4 15.992 12.727 1 68.06 28 GLY B CA 1
ATOM 1075 C C . GLY B 1 28 ? -2.32 15.141 11.867 1 68.06 28 GLY B C 1
ATOM 1076 O O . GLY B 1 28 ? -1.941 14.055 11.43 1 68.06 28 GLY B O 1
ATOM 1077 N N . GLN B 1 29 ? -3.447 15.75 11.711 1 79.31 29 GLN B N 1
ATOM 1078 C CA . GLN B 1 29 ? -4.391 14.953 10.945 1 79.31 29 GLN B CA 1
ATOM 1079 C C . GLN B 1 29 ? -3.977 14.867 9.477 1 79.31 29 GLN B C 1
ATOM 1081 O O . GLN B 1 29 ? -4.242 13.867 8.805 1 79.31 29 GLN B O 1
ATOM 1086 N N . ASP B 1 30 ? -3.23 15.852 9.156 1 85.88 30 ASP B N 1
ATOM 1087 C CA . ASP B 1 30 ? -2.822 15.914 7.754 1 85.88 30 ASP B CA 1
ATOM 1088 C C . ASP B 1 30 ? -1.876 14.766 7.41 1 85.88 30 ASP B C 1
ATOM 1090 O O . ASP B 1 30 ? -1.979 14.172 6.336 1 85.88 30 ASP B O 1
ATOM 1094 N N . ILE B 1 31 ? -1.043 14.398 8.383 1 87.62 31 ILE B N 1
ATOM 1095 C CA . ILE B 1 31 ? -0.069 13.336 8.18 1 87.62 31 ILE B CA 1
ATOM 1096 C C . ILE B 1 31 ? -0.784 11.984 8.125 1 87.62 31 ILE B C 1
ATOM 1098 O O . ILE B 1 31 ? -0.509 11.164 7.25 1 87.62 31 ILE B O 1
ATOM 1102 N N . VAL B 1 32 ? -1.729 11.797 9.023 1 92.19 32 VAL B N 1
ATOM 1103 C CA . VAL B 1 32 ? -2.475 10.547 9.086 1 92.19 32 VAL B CA 1
ATOM 1104 C C . VAL B 1 32 ? -3.363 10.414 7.852 1 92.19 32 VAL B C 1
ATOM 1106 O O . VAL B 1 32 ? -3.465 9.336 7.266 1 92.19 32 VAL B O 1
ATOM 1109 N N . CYS B 1 33 ? -3.93 11.5 7.414 1 92.81 33 CYS B N 1
ATOM 1110 C CA . CYS B 1 33 ? -4.75 11.492 6.207 1 92.81 33 CYS B CA 1
ATOM 1111 C C . CYS B 1 33 ? -3.924 11.109 4.984 1 92.81 33 CYS B C 1
ATOM 1113 O O . CYS B 1 33 ? -4.383 10.352 4.133 1 92.81 33 CYS B O 1
ATOM 1115 N N . ALA B 1 34 ? -2.758 11.664 4.883 1 92.12 34 ALA B N 1
ATOM 1116 C CA . ALA B 1 34 ? -1.877 11.344 3.764 1 92.12 34 ALA B CA 1
ATOM 1117 C C . ALA B 1 34 ? -1.544 9.852 3.738 1 92.12 34 ALA B C 1
ATOM 1119 O O . ALA B 1 34 ? -1.568 9.219 2.68 1 92.12 34 ALA B O 1
ATOM 1120 N N . ALA B 1 35 ? -1.246 9.281 4.934 1 94.69 35 ALA B N 1
ATOM 1121 C CA . ALA B 1 35 ? -0.919 7.863 5.047 1 94.69 35 ALA B CA 1
ATOM 1122 C C . ALA B 1 35 ? -2.094 6.992 4.609 1 94.69 35 ALA B C 1
ATOM 1124 O O . ALA B 1 35 ? -1.934 6.094 3.779 1 94.69 35 ALA B O 1
ATOM 1125 N N . VAL B 1 36 ? -3.275 7.32 5.082 1 96.75 36 VAL B N 1
ATOM 1126 C CA . VAL B 1 36 ? -4.461 6.527 4.781 1 96.75 36 VAL B CA 1
ATOM 1127 C C . VAL B 1 36 ? -4.828 6.684 3.307 1 96.75 36 VAL B C 1
ATOM 1129 O O . VAL B 1 36 ? -5.133 5.699 2.629 1 96.75 36 VAL B O 1
ATOM 1132 N N . SER B 1 37 ? -4.758 7.887 2.787 1 95.25 37 SER B N 1
ATOM 1133 C CA . SER B 1 37 ? -5.168 8.164 1.413 1 95.25 37 SER B CA 1
ATOM 1134 C C . SER B 1 37 ? -4.262 7.449 0.415 1 95.25 37 S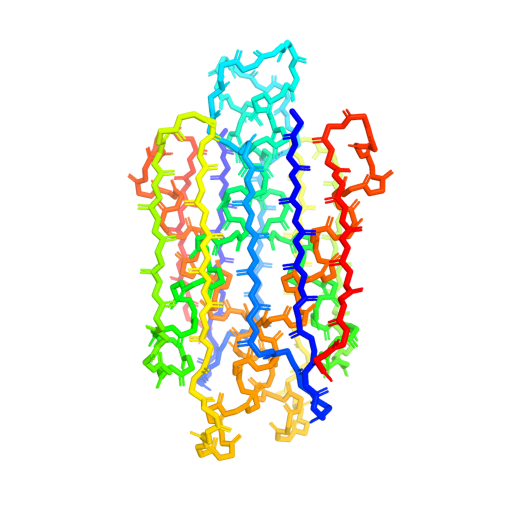ER B C 1
ATOM 1136 O O . SER B 1 37 ? -4.738 6.871 -0.563 1 95.25 37 SER B O 1
ATOM 1138 N N . VAL B 1 38 ? -2.98 7.48 0.64 1 97.44 38 VAL B N 1
ATOM 1139 C CA . VAL B 1 38 ? -2.062 6.879 -0.324 1 97.44 38 VAL B CA 1
ATOM 1140 C C . VAL B 1 38 ? -2.227 5.363 -0.319 1 97.44 38 VAL B C 1
ATOM 1142 O O . VAL B 1 38 ? -2.135 4.719 -1.366 1 97.44 38 VAL B O 1
ATOM 1145 N N . LEU B 1 39 ? -2.463 4.73 0.872 1 98.69 39 LEU B N 1
ATOM 1146 C CA . LEU B 1 39 ? -2.734 3.301 0.936 1 98.69 39 LEU B CA 1
ATOM 1147 C C . LEU B 1 39 ? -3.992 2.949 0.146 1 98.69 39 LEU B C 1
ATOM 1149 O O . LEU B 1 39 ? -3.992 1.997 -0.636 1 98.69 39 LEU B O 1
ATOM 1153 N N . ALA B 1 40 ? -5.023 3.732 0.364 1 98.44 40 ALA B N 1
ATOM 1154 C CA . ALA B 1 40 ? -6.312 3.451 -0.267 1 98.44 40 ALA B CA 1
ATOM 1155 C C . ALA B 1 40 ? -6.219 3.596 -1.784 1 98.44 40 ALA B C 1
ATOM 1157 O O . ALA B 1 40 ? -6.645 2.703 -2.523 1 98.44 40 ALA B O 1
ATOM 1158 N N . ILE B 1 41 ? -5.652 4.68 -2.225 1 97.81 41 ILE B N 1
ATOM 1159 C CA . ILE B 1 41 ? -5.59 4.977 -3.65 1 97.81 41 ILE B CA 1
ATOM 1160 C C . ILE B 1 41 ? -4.699 3.953 -4.352 1 97.81 41 ILE B C 1
ATOM 1162 O O . ILE B 1 41 ? -5.043 3.447 -5.422 1 97.81 41 ILE B O 1
ATOM 1166 N N . THR B 1 42 ? -3.559 3.629 -3.781 1 98.81 42 THR B N 1
ATOM 1167 C CA . THR B 1 42 ? -2.662 2.635 -4.359 1 98.81 42 THR B CA 1
ATOM 1168 C C . THR B 1 42 ? -3.354 1.278 -4.465 1 98.81 42 THR B C 1
ATOM 1170 O O . THR B 1 42 ? -3.203 0.574 -5.465 1 98.81 42 THR B O 1
ATOM 1173 N N . THR B 1 43 ? -4.121 0.916 -3.41 1 98.94 43 THR B N 1
ATOM 1174 C CA . THR B 1 43 ? -4.832 -0.357 -3.43 1 98.94 43 THR B CA 1
ATOM 1175 C C . THR B 1 43 ? -5.879 -0.375 -4.539 1 98.94 43 THR B C 1
ATOM 1177 O O . THR B 1 43 ? -5.957 -1.335 -5.309 1 98.94 43 THR B O 1
ATOM 1180 N N . VAL B 1 44 ? -6.656 0.684 -4.672 1 98.88 44 VAL B N 1
ATOM 1181 C CA . VAL B 1 44 ? -7.688 0.748 -5.699 1 98.88 44 VAL B CA 1
ATOM 1182 C C . VAL B 1 44 ? -7.047 0.642 -7.082 1 98.88 44 VAL B C 1
ATOM 1184 O O . VAL B 1 44 ? -7.504 -0.131 -7.93 1 98.88 44 VAL B O 1
ATOM 1187 N N . ASN B 1 45 ? -5.977 1.397 -7.332 1 98.75 45 ASN B N 1
ATOM 1188 C CA . ASN B 1 45 ? -5.262 1.325 -8.602 1 98.75 45 ASN B CA 1
ATOM 1189 C C . ASN B 1 45 ? -4.719 -0.078 -8.859 1 98.75 45 ASN B C 1
ATOM 1191 O O . ASN B 1 45 ? -4.781 -0.574 -9.984 1 98.75 45 ASN B O 1
ATOM 1195 N N . GLY B 1 46 ? -4.16 -0.707 -7.824 1 98.88 46 GLY B N 1
ATOM 1196 C CA . GLY B 1 46 ? -3.654 -2.064 -7.941 1 98.88 46 GLY B CA 1
ATOM 1197 C C . GLY B 1 46 ? -4.73 -3.072 -8.305 1 98.88 46 GLY B C 1
ATOM 1198 O O . GLY B 1 46 ? -4.5 -3.977 -9.109 1 98.88 46 GLY B O 1
ATOM 1199 N N . LEU B 1 47 ? -5.91 -2.904 -7.668 1 98.94 47 LEU B N 1
ATOM 1200 C CA . LEU B 1 47 ? -7.02 -3.789 -8 1 98.94 47 LEU B CA 1
ATOM 1201 C C . LEU B 1 47 ? -7.375 -3.689 -9.477 1 98.94 47 LEU B C 1
ATOM 1203 O O . LEU B 1 47 ? -7.66 -4.699 -10.125 1 98.94 47 LEU B O 1
ATOM 1207 N N . GLN B 1 48 ? -7.293 -2.508 -9.984 1 98.81 48 GLN B N 1
ATOM 1208 C CA . GLN B 1 48 ? -7.688 -2.275 -11.367 1 98.81 48 GLN B CA 1
ATOM 1209 C C . GLN B 1 48 ? -6.547 -2.604 -12.328 1 98.81 48 GLN B C 1
ATOM 1211 O O . GLN B 1 48 ? -6.746 -3.305 -13.32 1 98.81 48 GLN B O 1
ATOM 1216 N N . ARG B 1 49 ? -5.324 -2.16 -12.039 1 98.56 49 ARG B N 1
ATOM 1217 C CA . ARG B 1 49 ? -4.234 -2.188 -13.008 1 98.56 49 ARG B CA 1
ATOM 1218 C C . ARG B 1 49 ? -3.416 -3.467 -12.883 1 98.56 49 ARG B C 1
ATOM 1220 O O . ARG B 1 49 ? -2.906 -3.988 -13.875 1 98.56 49 ARG B O 1
ATOM 1227 N N . ILE B 1 50 ? -3.283 -3.996 -11.711 1 98.69 50 ILE B N 1
ATOM 1228 C CA . ILE B 1 50 ? -2.426 -5.152 -11.469 1 98.69 50 ILE B CA 1
ATOM 1229 C C . ILE B 1 50 ? -3.268 -6.426 -11.438 1 98.69 50 ILE B C 1
ATOM 1231 O O . ILE B 1 50 ? -2.99 -7.375 -12.172 1 98.69 50 ILE B O 1
ATOM 1235 N N . ALA B 1 51 ? -4.324 -6.379 -10.625 1 98.81 51 ALA B N 1
ATOM 1236 C CA . ALA B 1 51 ? -5.176 -7.559 -10.516 1 98.81 51 ALA B CA 1
ATOM 1237 C C . ALA B 1 51 ? -6.191 -7.613 -11.648 1 98.81 51 ALA B C 1
ATOM 1239 O O . ALA B 1 51 ? -6.801 -8.656 -11.898 1 98.81 51 ALA B O 1
ATOM 1240 N N . GLN B 1 52 ? -6.41 -6.441 -12.273 1 98.62 52 GLN B N 1
ATOM 1241 C CA . GLN B 1 52 ? -7.332 -6.316 -13.398 1 98.62 52 GLN B CA 1
ATOM 1242 C C . GLN B 1 52 ? -8.742 -6.75 -13 1 98.62 52 GLN B C 1
ATOM 1244 O O . GLN B 1 52 ? -9.375 -7.539 -13.703 1 98.62 52 GLN B O 1
ATOM 1249 N N . ILE B 1 53 ? -9.141 -6.273 -11.953 1 98.81 53 ILE B N 1
ATOM 1250 C CA . ILE B 1 53 ? -10.492 -6.512 -11.453 1 98.81 53 ILE B CA 1
ATOM 1251 C C . ILE B 1 53 ? -11.359 -5.285 -11.703 1 98.81 53 ILE B C 1
ATOM 1253 O O . ILE B 1 53 ? -10.977 -4.164 -11.375 1 98.81 53 ILE B O 1
ATOM 1257 N N . PRO B 1 54 ? -12.492 -5.426 -12.289 1 98.44 54 PRO B N 1
ATOM 1258 C CA . PRO B 1 54 ? -13.406 -4.297 -12.477 1 98.44 54 PRO B CA 1
ATOM 1259 C C . PRO B 1 54 ? -14.172 -3.936 -11.211 1 98.44 54 PRO B C 1
ATOM 1261 O O . PRO B 1 54 ? -15.359 -4.246 -11.086 1 98.44 54 PRO B O 1
ATOM 1264 N N . VAL B 1 55 ? -13.602 -3.271 -10.367 1 98.75 55 VAL B N 1
ATOM 1265 C CA . VAL B 1 55 ? -14.211 -2.895 -9.094 1 98.75 55 VAL B CA 1
ATOM 1266 C C . VAL B 1 55 ? -15.18 -1.732 -9.305 1 98.75 55 VAL B C 1
ATOM 1268 O O . VAL B 1 55 ? -14.992 -0.925 -10.219 1 98.75 55 VAL B O 1
ATOM 1271 N N . GLN B 1 56 ? -16.172 -1.637 -8.477 1 98.56 56 GLN B N 1
ATOM 1272 C CA . GLN B 1 56 ? -17.016 -0.452 -8.359 1 98.56 56 GLN B CA 1
ATOM 1273 C C . GLN B 1 56 ? -16.469 0.514 -7.312 1 98.56 56 GLN B C 1
ATOM 1275 O O . GLN B 1 56 ? -16.234 0.13 -6.16 1 98.56 56 GLN B O 1
ATOM 1280 N N . VAL B 1 57 ? -16.234 1.714 -7.699 1 98.44 57 VAL B N 1
ATOM 1281 C CA . VAL B 1 57 ? -15.625 2.697 -6.809 1 98.44 57 VAL B CA 1
ATOM 1282 C C . VAL B 1 57 ? -16.547 3.91 -6.676 1 98.44 57 VAL B C 1
ATOM 1284 O O . VAL B 1 57 ? -16.969 4.492 -7.68 1 98.44 57 VAL B O 1
ATOM 1287 N N . ASP B 1 58 ? -16.906 4.266 -5.469 1 97.12 58 ASP B N 1
ATOM 1288 C CA . ASP B 1 58 ? -17.594 5.516 -5.145 1 97.12 58 ASP B CA 1
ATOM 1289 C C . ASP B 1 58 ? -16.703 6.43 -4.312 1 97.12 58 ASP B C 1
ATOM 1291 O O . ASP B 1 58 ? -16.359 6.105 -3.174 1 97.12 58 ASP B O 1
ATOM 1295 N N . ASN B 1 59 ? -16.266 7.508 -4.871 1 94.25 59 ASN B N 1
ATOM 1296 C CA . ASN B 1 59 ? -15.367 8.461 -4.234 1 94.25 59 ASN B CA 1
ATOM 1297 C C . ASN B 1 59 ? -15.969 9.867 -4.215 1 94.25 59 ASN B C 1
ATOM 1299 O O . ASN B 1 59 ? -16.234 10.445 -5.266 1 94.25 59 ASN B O 1
ATOM 1303 N N . HIS B 1 60 ? -16.203 10.352 -2.961 1 90.38 60 HIS B N 1
ATOM 1304 C CA . HIS B 1 60 ? -16.75 11.688 -2.758 1 90.38 60 HIS B CA 1
ATOM 1305 C C . HIS B 1 60 ? -15.891 12.492 -1.785 1 90.38 60 HIS B C 1
ATOM 1307 O O . HIS B 1 60 ? -15.656 12.062 -0.655 1 90.38 60 HIS B O 1
ATOM 1313 N N . ASP B 1 61 ? -15.461 13.664 -2.148 1 79.56 61 ASP B N 1
ATOM 1314 C CA . ASP B 1 61 ? -14.578 14.477 -1.321 1 79.56 61 ASP B CA 1
ATOM 1315 C C . ASP B 1 61 ? -15.375 15.344 -0.356 1 79.56 61 ASP B C 1
ATOM 1317 O O . ASP B 1 61 ? -14.812 15.938 0.566 1 79.56 61 ASP B O 1
ATOM 1321 N N . GLN B 1 62 ? -16.672 15.336 -0.517 1 77.75 62 GLN B N 1
ATOM 1322 C CA . GLN B 1 62 ? -17.453 16.188 0.354 1 77.75 62 GLN B CA 1
ATOM 1323 C C . GLN B 1 62 ? -17.469 15.664 1.785 1 77.75 62 GLN B C 1
ATOM 1325 O O . GLN B 1 62 ? -17.297 14.469 2.012 1 77.75 62 GLN B O 1
ATOM 1330 N N . GLU B 1 63 ? -17.594 16.562 2.732 1 77.38 63 GLU B N 1
ATOM 1331 C CA . GLU B 1 63 ? -17.766 16.25 4.148 1 77.38 63 GLU B CA 1
ATOM 1332 C C . GLU B 1 63 ? -16.625 15.359 4.652 1 77.38 63 GLU B C 1
ATOM 1334 O O . GLU B 1 63 ? -16.859 14.32 5.27 1 77.38 63 GLU B O 1
ATOM 1339 N N . GLY B 1 64 ? -15.391 15.586 4.336 1 84.62 64 GLY B N 1
ATOM 1340 C CA . GLY B 1 64 ? -14.227 14.945 4.914 1 84.62 64 GLY B CA 1
ATOM 1341 C C . GLY B 1 64 ? -13.695 13.797 4.074 1 84.62 64 GLY B C 1
ATOM 1342 O O . GLY B 1 64 ? -12.648 13.227 4.379 1 84.62 64 GLY B O 1
ATOM 1343 N N . GLY B 1 65 ? -14.477 13.484 3.029 1 91.25 65 GLY B N 1
ATOM 1344 C CA . GLY B 1 65 ? -14.039 12.453 2.105 1 91.25 65 GLY B CA 1
ATOM 1345 C C . GLY B 1 65 ? -14.734 11.125 2.32 1 91.25 65 GLY B C 1
ATOM 1346 O O . GLY B 1 65 ? -15.023 10.742 3.457 1 91.25 65 GLY B O 1
ATOM 1347 N N . PHE B 1 66 ? -15.109 10.508 1.274 1 95.31 66 PHE B N 1
ATOM 1348 C CA . PHE B 1 66 ? -15.773 9.211 1.239 1 95.31 66 PHE B CA 1
ATOM 1349 C C . PHE B 1 66 ? -15.219 8.352 0.104 1 95.31 66 PHE B C 1
ATOM 1351 O O . PHE B 1 66 ? -15.117 8.812 -1.035 1 95.31 66 PHE B O 1
ATOM 1358 N N . LEU B 1 67 ? -14.812 7.121 0.438 1 97.5 67 LEU B N 1
ATOM 1359 C CA . LEU B 1 67 ? -14.375 6.133 -0.542 1 97.5 67 LEU B CA 1
ATOM 1360 C C . LEU B 1 67 ? -14.969 4.762 -0.232 1 97.5 67 LEU B C 1
ATOM 1362 O O . LEU B 1 67 ? -14.867 4.277 0.898 1 97.5 67 LEU B O 1
ATOM 1366 N N . GLU B 1 68 ? -15.617 4.172 -1.197 1 98.31 68 GLU B N 1
ATOM 1367 C CA . GLU B 1 68 ? -16.156 2.822 -1.082 1 98.31 68 GLU B CA 1
ATOM 1368 C C . GLU B 1 68 ? -15.852 1.995 -2.326 1 98.31 68 GLU B C 1
ATOM 1370 O O . GLU B 1 68 ? -16.016 2.473 -3.451 1 98.31 68 GLU B O 1
ATOM 1375 N N . VAL B 1 69 ? -15.445 0.777 -2.148 1 98.81 69 VAL B N 1
ATOM 1376 C CA . VAL B 1 69 ? -15.031 -0.091 -3.248 1 98.81 69 VAL B CA 1
ATOM 1377 C C . VAL B 1 69 ? -15.648 -1.476 -3.072 1 98.81 69 VAL B C 1
ATOM 1379 O O . VAL B 1 69 ? -15.617 -2.045 -1.979 1 98.81 69 VAL B O 1
ATOM 1382 N N . HIS B 1 70 ? -16.172 -2.041 -4.129 1 98.69 70 HIS B N 1
ATOM 1383 C CA . HIS B 1 70 ? -16.75 -3.377 -4.145 1 98.69 70 HIS B CA 1
ATOM 1384 C C . HIS B 1 70 ? -16.125 -4.246 -5.227 1 98.69 70 HIS B C 1
ATOM 1386 O O . HIS B 1 70 ? -15.961 -3.805 -6.367 1 98.69 70 HIS B O 1
ATOM 1392 N N . LEU B 1 71 ? -15.836 -5.41 -4.824 1 98.62 71 LEU B N 1
ATOM 1393 C CA . LEU B 1 71 ? -15.383 -6.395 -5.797 1 98.62 71 LEU B CA 1
ATOM 1394 C C . LEU B 1 71 ? -16.562 -7.152 -6.398 1 98.62 71 LEU B C 1
ATOM 1396 O O . LEU B 1 71 ? -17.578 -7.348 -5.738 1 98.62 71 LEU B O 1
ATOM 1400 N N . PRO B 1 72 ? -16.344 -7.629 -7.656 1 98.19 72 PRO B N 1
ATOM 1401 C CA . PRO B 1 72 ? -17.328 -8.57 -8.18 1 98.19 72 PRO B CA 1
ATOM 1402 C C . PRO B 1 72 ? -17.422 -9.852 -7.355 1 98.19 72 PRO B C 1
ATOM 1404 O O . PRO B 1 72 ? -16.438 -10.273 -6.75 1 98.19 72 PRO B O 1
ATOM 1407 N N . PRO B 1 73 ? -18.578 -10.445 -7.387 1 95.75 73 PRO B N 1
ATOM 1408 C CA . PRO B 1 73 ? -18.766 -11.641 -6.562 1 95.75 73 PRO B CA 1
ATOM 1409 C C . PRO B 1 73 ? -17.906 -12.812 -7.023 1 95.75 73 PRO B C 1
ATOM 1411 O O . PRO B 1 73 ? -17.547 -13.68 -6.219 1 95.75 73 PRO B O 1
ATOM 1414 N N . LYS B 1 74 ? -17.672 -12.914 -8.336 1 96 74 LYS B N 1
ATOM 1415 C CA . LYS B 1 74 ? -16.875 -14.008 -8.875 1 96 74 LYS B CA 1
ATOM 1416 C C . LYS B 1 74 ? -15.695 -13.477 -9.688 1 96 74 LYS B C 1
ATOM 1418 O O . LYS B 1 74 ? -15.859 -12.555 -10.5 1 96 74 LYS B O 1
ATOM 1423 N N . LEU B 1 75 ? -14.57 -14.008 -9.453 1 97.44 75 LEU B N 1
ATOM 1424 C CA . LEU B 1 75 ? -13.352 -13.656 -10.18 1 97.44 75 LEU B CA 1
ATOM 1425 C C . LEU B 1 75 ? -12.578 -14.906 -10.594 1 97.44 75 LEU B C 1
ATOM 1427 O O . LEU B 1 75 ? -12.688 -15.945 -9.945 1 97.44 75 LEU B O 1
ATOM 1431 N N . GLU B 1 76 ? -11.93 -14.758 -11.695 1 97.69 76 GLU B N 1
ATOM 1432 C CA . GLU B 1 76 ? -10.984 -15.812 -12.031 1 97.69 76 GLU B CA 1
ATOM 1433 C C . GLU B 1 76 ? -9.922 -15.977 -10.945 1 97.69 76 GLU B C 1
ATOM 1435 O O . GLU B 1 76 ? -9.609 -15.016 -10.234 1 97.69 76 GLU B O 1
ATOM 1440 N N . ALA B 1 77 ? -9.305 -17.141 -10.828 1 97.88 77 ALA B N 1
ATOM 1441 C CA . ALA B 1 77 ? -8.461 -17.531 -9.703 1 97.88 77 ALA B CA 1
ATOM 1442 C C . ALA B 1 77 ? -7.285 -16.578 -9.539 1 97.88 77 ALA B C 1
ATOM 1444 O O . ALA B 1 77 ? -6.969 -16.156 -8.422 1 97.88 77 ALA B O 1
ATOM 1445 N N . THR B 1 78 ? -6.656 -16.234 -10.625 1 98.5 78 THR B N 1
ATOM 1446 C CA . THR B 1 78 ? -5.473 -15.391 -10.555 1 98.5 78 THR B CA 1
ATOM 1447 C C . THR B 1 78 ? -5.848 -13.977 -10.109 1 98.5 78 THR B C 1
ATOM 1449 O O . THR B 1 78 ? -5.191 -13.398 -9.242 1 98.5 78 THR B O 1
ATOM 1452 N N . ALA B 1 79 ? -6.91 -13.469 -10.703 1 98.62 79 ALA B N 1
ATOM 1453 C CA . ALA B 1 79 ? -7.395 -12.148 -10.312 1 98.62 79 ALA B CA 1
ATOM 1454 C C . ALA B 1 79 ? -7.812 -12.133 -8.844 1 98.62 79 ALA B C 1
ATOM 1456 O O . ALA B 1 79 ? -7.535 -11.172 -8.125 1 98.62 79 ALA B O 1
ATOM 1457 N N . GLU B 1 80 ? -8.438 -13.211 -8.469 1 98.5 80 GLU B N 1
ATOM 1458 C CA . GLU B 1 80 ? -8.867 -13.336 -7.082 1 98.5 80 GLU B CA 1
ATOM 1459 C C . GLU B 1 80 ? -7.676 -13.344 -6.133 1 98.5 80 GLU B C 1
ATOM 1461 O O . GLU B 1 80 ? -7.672 -12.641 -5.121 1 98.5 80 GLU B O 1
ATOM 1466 N N . LEU B 1 81 ? -6.715 -14.102 -6.469 1 98.69 81 LEU B N 1
ATOM 1467 C CA . LEU B 1 81 ? -5.535 -14.203 -5.621 1 98.69 81 LEU B CA 1
ATOM 1468 C C . LEU B 1 81 ? -4.82 -12.859 -5.52 1 98.69 81 LEU B C 1
ATOM 1470 O O . LEU B 1 81 ? -4.445 -12.43 -4.426 1 98.69 81 LEU B O 1
ATOM 1474 N N . LYS B 1 82 ? -4.648 -12.156 -6.602 1 98.88 82 LYS B N 1
ATOM 1475 C CA . LYS B 1 82 ? -4 -10.844 -6.609 1 98.88 82 LYS B CA 1
ATOM 1476 C C . LYS B 1 82 ? -4.82 -9.828 -5.824 1 98.88 82 LYS B C 1
ATOM 1478 O O . LYS B 1 82 ? -4.273 -9.07 -5.016 1 98.88 82 LYS B O 1
ATOM 1483 N N . GLY B 1 83 ? -6.125 -9.852 -6.141 1 98.88 83 GLY B N 1
ATOM 1484 C CA . GLY B 1 83 ? -6.996 -8.906 -5.469 1 98.88 83 GLY B CA 1
ATOM 1485 C C . GLY B 1 83 ? -7.008 -9.07 -3.963 1 98.88 83 GLY B C 1
ATOM 1486 O O . GLY B 1 83 ? -6.891 -8.086 -3.225 1 98.88 83 GLY B O 1
ATOM 1487 N N . GLN B 1 84 ? -7.117 -10.305 -3.504 1 98.88 84 GLN B N 1
ATOM 1488 C CA . GLN B 1 84 ? -7.145 -10.562 -2.068 1 98.88 84 GLN B CA 1
ATOM 1489 C C . GLN B 1 84 ? -5.789 -10.266 -1.433 1 98.88 84 GLN B C 1
ATOM 1491 O O . GLN B 1 84 ? -5.719 -9.828 -0.283 1 98.88 84 GLN B O 1
ATOM 1496 N N . THR B 1 85 ? -4.734 -10.484 -2.15 1 98.94 85 THR B N 1
ATOM 1497 C CA . THR B 1 85 ? -3.402 -10.117 -1.678 1 98.94 85 THR B CA 1
ATOM 1498 C C . THR B 1 85 ? -3.311 -8.617 -1.424 1 98.94 85 THR B C 1
ATOM 1500 O O . THR B 1 85 ? -2.863 -8.188 -0.358 1 98.94 85 THR B O 1
ATOM 1503 N N . LEU B 1 86 ? -3.789 -7.828 -2.354 1 98.94 86 LEU B N 1
ATOM 1504 C CA . LEU B 1 86 ? -3.766 -6.375 -2.229 1 98.94 86 LEU B CA 1
ATOM 1505 C C . LEU B 1 86 ? -4.656 -5.914 -1.078 1 98.94 86 LEU B C 1
ATOM 1507 O O . LEU B 1 86 ? -4.254 -5.07 -0.274 1 98.94 86 LEU B O 1
ATOM 1511 N N . LEU B 1 87 ? -5.812 -6.523 -0.982 1 98.94 87 LEU B N 1
ATOM 1512 C CA . LEU B 1 87 ? -6.781 -6.09 0.017 1 98.94 87 LEU B CA 1
ATOM 1513 C C . LEU B 1 87 ? -6.328 -6.48 1.42 1 98.94 87 LEU B C 1
ATOM 1515 O O . LEU B 1 87 ? -6.516 -5.719 2.371 1 98.94 87 LEU B O 1
ATOM 1519 N N . GLN B 1 88 ? -5.781 -7.652 1.541 1 98.81 88 GLN B N 1
ATOM 1520 C CA . GLN B 1 88 ? -5.285 -8.078 2.846 1 98.81 88 GLN B CA 1
ATOM 1521 C C . GLN B 1 88 ? -4.109 -7.211 3.291 1 98.81 88 GLN B C 1
ATOM 1523 O O . GLN B 1 88 ? -4.004 -6.852 4.465 1 98.81 88 GLN B O 1
ATOM 1528 N N . SER B 1 89 ? -3.238 -6.898 2.395 1 98.94 89 SER B N 1
ATOM 1529 C CA . SER B 1 89 ? -2.135 -5.992 2.701 1 98.94 89 SER B CA 1
ATOM 1530 C C . SER B 1 89 ? -2.646 -4.613 3.102 1 98.94 89 SER B C 1
ATOM 1532 O O . SER B 1 89 ? -2.15 -4.016 4.059 1 98.94 89 SER B O 1
ATOM 1534 N N . PHE B 1 90 ? -3.639 -4.148 2.398 1 98.94 90 PHE B N 1
ATOM 1535 C CA . PHE B 1 90 ? -4.25 -2.855 2.682 1 98.94 90 PHE B CA 1
ATOM 1536 C C . PHE B 1 90 ? -4.867 -2.84 4.074 1 98.94 90 PHE B C 1
ATOM 1538 O O . PHE B 1 90 ? -4.613 -1.925 4.859 1 98.94 90 PHE B O 1
ATOM 1545 N N . ALA B 1 91 ? -5.605 -3.846 4.375 1 98.88 91 ALA B N 1
ATOM 1546 C CA . ALA B 1 91 ? -6.227 -3.961 5.691 1 98.88 91 ALA B CA 1
ATOM 1547 C C . ALA B 1 91 ? -5.172 -3.99 6.797 1 98.88 91 ALA B C 1
ATOM 1549 O O . ALA B 1 91 ? -5.301 -3.295 7.805 1 98.88 91 ALA B O 1
ATOM 1550 N N . ASP B 1 92 ? -4.168 -4.777 6.629 1 98.75 92 ASP B N 1
ATOM 1551 C CA . ASP B 1 92 ? -3.084 -4.859 7.602 1 98.75 92 ASP B CA 1
ATOM 1552 C C . ASP B 1 92 ? -2.418 -3.498 7.797 1 98.75 92 ASP B C 1
ATOM 1554 O O . ASP B 1 92 ? -2.133 -3.096 8.922 1 98.75 92 ASP B O 1
ATOM 1558 N N . GLY B 1 93 ? -2.119 -2.787 6.688 1 98.62 93 GLY B N 1
ATOM 1559 C CA . GLY B 1 93 ? -1.523 -1.463 6.754 1 98.62 93 GLY B CA 1
ATOM 1560 C C . GLY B 1 93 ? -2.379 -0.462 7.508 1 98.62 93 GLY B C 1
ATOM 1561 O O . GLY B 1 93 ? -1.873 0.287 8.344 1 98.62 93 GLY B O 1
ATOM 1562 N N . LEU B 1 94 ? -3.668 -0.446 7.23 1 98.62 94 LEU B N 1
ATOM 1563 C CA . LEU B 1 94 ? -4.582 0.469 7.906 1 98.62 94 LEU B CA 1
ATOM 1564 C C . LEU B 1 94 ? -4.691 0.131 9.391 1 98.62 94 LEU B C 1
ATOM 1566 O O . LEU B 1 94 ? -4.77 1.029 10.227 1 98.62 94 LEU B O 1
ATOM 1570 N N . ARG B 1 95 ? -4.711 -1.142 9.688 1 98.44 95 ARG B N 1
ATOM 1571 C CA . ARG B 1 95 ? -4.734 -1.564 11.086 1 98.44 95 ARG B CA 1
ATOM 1572 C C . ARG B 1 95 ? -3.506 -1.055 11.828 1 98.44 95 ARG B C 1
ATOM 1574 O O . ARG B 1 95 ? -3.613 -0.583 12.961 1 98.44 95 ARG B O 1
ATOM 1581 N N . ASP B 1 96 ? -2.336 -1.23 11.219 1 98.12 96 ASP B N 1
ATOM 1582 C CA . ASP B 1 96 ? -1.104 -0.734 11.82 1 98.12 96 ASP B CA 1
ATOM 1583 C C . ASP B 1 96 ? -1.164 0.777 12.031 1 98.12 96 ASP B C 1
ATOM 1585 O O . ASP B 1 96 ? -0.745 1.283 13.07 1 98.12 96 ASP B O 1
ATOM 1589 N N . VAL B 1 97 ? -1.665 1.557 11.062 1 96.81 97 VAL B N 1
ATOM 1590 C CA . VAL B 1 97 ? -1.82 3.002 11.188 1 96.81 97 VAL B CA 1
ATOM 1591 C C . VAL B 1 97 ? -2.781 3.318 12.336 1 96.81 97 VAL B C 1
ATOM 1593 O O . VAL B 1 97 ? -2.5 4.184 13.164 1 96.81 97 VAL B O 1
ATOM 1596 N N . ALA B 1 98 ? -3.916 2.654 12.391 1 97.44 98 ALA B N 1
ATOM 1597 C CA . ALA B 1 98 ? -4.914 2.869 13.43 1 97.44 98 ALA B CA 1
ATOM 1598 C C . ALA B 1 98 ? -4.32 2.631 14.82 1 97.44 98 ALA B C 1
ATOM 1600 O O . ALA B 1 98 ? -4.621 3.367 15.766 1 97.44 98 ALA B O 1
ATOM 1601 N N . ASN B 1 99 ? -3.531 1.592 14.898 1 97.38 99 ASN B N 1
ATOM 1602 C CA . ASN B 1 99 ? -2.896 1.27 16.172 1 97.38 99 ASN B CA 1
ATOM 1603 C C . ASN B 1 99 ? -1.942 2.373 16.625 1 97.38 99 ASN B C 1
ATOM 1605 O O . ASN B 1 99 ? -1.828 2.656 17.812 1 97.38 99 ASN B O 1
ATOM 1609 N N . ASN B 1 100 ? -1.26 3.004 15.68 1 94.94 100 ASN B N 1
ATOM 1610 C CA . ASN B 1 100 ? -0.262 4.023 15.992 1 94.94 100 ASN B CA 1
ATOM 1611 C C . ASN B 1 100 ? -0.896 5.402 16.125 1 94.94 100 ASN B C 1
ATOM 1613 O O . ASN B 1 100 ? -0.303 6.305 16.734 1 94.94 100 ASN B O 1
ATOM 1617 N N . TYR B 1 101 ? -2.082 5.527 15.625 1 93.56 101 TYR B N 1
ATOM 1618 C CA . TYR B 1 101 ? -2.803 6.797 15.656 1 93.56 101 TYR B CA 1
ATOM 1619 C C . TYR B 1 101 ? -4.266 6.582 16.031 1 93.56 101 TYR B C 1
ATOM 1621 O O . TYR B 1 101 ? -5.168 7.055 15.328 1 93.56 101 TYR B O 1
ATOM 1629 N N . ALA B 1 102 ? -4.43 6.082 17.109 1 94 102 ALA B N 1
ATOM 1630 C CA . ALA B 1 102 ? -5.742 5.617 17.562 1 94 102 ALA B CA 1
ATOM 1631 C C . ALA B 1 102 ? -6.699 6.785 17.75 1 94 102 ALA B C 1
ATOM 1633 O O . ALA B 1 102 ? -7.918 6.621 17.656 1 94 102 ALA B O 1
ATOM 1634 N N . ASP B 1 103 ? -6.195 7.992 17.906 1 92.81 103 ASP B N 1
ATOM 1635 C CA . ASP B 1 103 ? -7.039 9.164 18.109 1 92.81 103 ASP B CA 1
ATOM 1636 C C . ASP B 1 103 ? -7.574 9.688 16.781 1 92.81 103 ASP B C 1
ATOM 1638 O O . ASP B 1 103 ? -8.508 10.492 16.75 1 92.81 103 ASP B O 1
ATOM 1642 N N . PHE B 1 104 ? -7.012 9.172 15.695 1 92.94 104 PHE B N 1
ATOM 1643 C CA . PHE B 1 104 ? -7.34 9.773 14.406 1 92.94 104 PHE B CA 1
ATOM 1644 C C . PHE B 1 104 ? -7.961 8.742 13.477 1 92.94 104 PHE B C 1
ATOM 1646 O O . PHE B 1 104 ? -8.586 9.102 12.477 1 92.94 104 PHE B O 1
ATOM 1653 N N . VAL B 1 105 ? -7.727 7.453 13.711 1 95.56 105 VAL B N 1
ATOM 1654 C CA . VAL B 1 105 ? -8.172 6.418 12.789 1 95.56 105 VAL B CA 1
ATOM 1655 C C . VAL B 1 105 ? -8.883 5.309 13.562 1 95.56 105 VAL B C 1
ATOM 1657 O O . VAL B 1 105 ? -8.336 4.77 14.531 1 95.56 105 VAL B O 1
ATOM 1660 N N . GLU B 1 106 ? -10.055 4.957 13.156 1 96.81 106 GLU B N 1
ATOM 1661 C CA . GLU B 1 106 ? -10.781 3.779 13.617 1 96.81 106 GLU B CA 1
ATOM 1662 C C . GLU B 1 106 ? -10.859 2.713 12.531 1 96.81 106 GLU B C 1
ATOM 1664 O O . GLU B 1 106 ? -11.281 2.994 11.406 1 96.81 106 GLU B O 1
ATOM 1669 N N . PHE B 1 107 ? -10.453 1.513 12.82 1 98.44 107 PHE B N 1
ATOM 1670 C CA . PHE B 1 107 ? -10.43 0.374 11.906 1 98.44 107 PHE B CA 1
ATOM 1671 C C . PHE B 1 107 ? -11.438 -0.686 12.344 1 98.44 107 PHE B C 1
ATOM 1673 O O . PHE B 1 107 ? -11.484 -1.068 13.508 1 98.44 107 PHE B O 1
ATOM 1680 N N . ALA B 1 108 ? -12.305 -1.142 11.398 1 98.19 108 ALA B N 1
ATOM 1681 C CA . ALA B 1 108 ? -13.305 -2.156 11.711 1 98.19 108 ALA B CA 1
ATOM 1682 C C . ALA B 1 108 ? -13.414 -3.188 10.594 1 98.19 108 ALA B C 1
ATOM 1684 O O . ALA B 1 108 ? -13.188 -2.867 9.422 1 98.19 108 ALA B O 1
ATOM 1685 N N . GLU B 1 109 ? -13.719 -4.41 10.977 1 97.38 109 GLU B N 1
ATOM 1686 C CA . GLU B 1 109 ? -14.039 -5.496 10.047 1 97.38 109 GLU B CA 1
ATOM 1687 C C . GLU B 1 109 ? -15.383 -6.137 10.391 1 97.38 109 GLU B C 1
ATOM 1689 O O . GLU B 1 109 ? -15.688 -6.352 11.562 1 97.38 109 GLU B O 1
ATOM 1694 N N . THR B 1 110 ? -16.141 -6.316 9.32 1 95.5 110 THR B N 1
ATOM 1695 C CA . THR B 1 110 ? -17.438 -6.926 9.555 1 95.5 110 THR B CA 1
ATOM 1696 C C . THR B 1 110 ? -17.703 -8.039 8.547 1 95.5 110 THR B C 1
ATOM 1698 O O . THR B 1 110 ? -17.219 -7.988 7.418 1 95.5 110 THR B O 1
ATOM 1701 N N . ASN B 1 111 ? -18.516 -9.117 8.984 1 91.12 111 ASN B N 1
ATOM 1702 C CA . ASN B 1 111 ? -18.922 -10.203 8.094 1 91.12 111 ASN B CA 1
ATOM 1703 C C . ASN B 1 111 ? -20.297 -9.938 7.469 1 91.12 111 ASN B C 1
ATOM 1705 O O . ASN B 1 111 ? -21.188 -9.391 8.117 1 91.12 111 ASN B O 1
ATOM 1709 N N . ASN B 1 112 ? -20.297 -10.281 6.199 1 72.75 112 ASN B N 1
ATOM 1710 C CA . ASN B 1 112 ? -21.609 -10.172 5.566 1 72.75 112 ASN B CA 1
ATOM 1711 C C . ASN B 1 112 ? -22.5 -11.344 5.93 1 72.75 112 ASN B C 1
ATOM 1713 O O . ASN B 1 112 ? -22.031 -12.461 6.148 1 72.75 112 ASN B O 1
#

Foldseek 3Di:
DKEKEWEDEDVATFKIKIFQLQDPDDPPSVVLSVQLVVLVVVLVCCLCPVLVFPKDWDWDPPPRIMIMIGGDPDDDPSSRVSNRVSVVVSLVSLVVSCVVVVVNYDYYYDYD/DKEKEWEDEDVATFKIKIFQLADDDDPPSVVLSVQLVVLVVVLVCCLCPVLVFDKDWDWDRPPRIMIMIGGDPDDDPSSRVSNRVSVVVSLVSLVVSCVVVVVNYDYYYDYD

InterPro domains:
  IPR007422 Cysteine protease Prp [PF04327] (1-105)
  IPR007422 Cysteine protease Prp [PTHR39178] (1-109)
  IPR007422 Cysteine protease Prp [cd16332] (1-107)
  IPR036764 Cysteine protease Prp superfamily [G3DSA:3.30.70.1490] (1-111)
  IPR036764 Cysteine protease Prp superfamily [SSF118010] (1-108)

Nearest PDB structures (foldseek):
  2idl-assembly1_A  TM=9.603E-01  e=4.998E-14  Streptococcus pneumoniae TIGR4
  2g0j-assembly2_C  TM=9.289E-01  e=1.050E-12  Streptococcus mutans
  2g0i-assembly1_A  TM=9.305E-01  e=5.304E-12  Streptococcus mutans
  7jvs-assembly1_D  TM=8.192E-01  e=1.487E-09  Staphylococcus aureus
  7kld-assembly1_B  TM=8.554E-01  e=1.346E-08  Staphylococcus aureus

Radius of gyration: 16.81 Å; Cα contacts (8 Å, |Δi|>4): 440; chains: 2; bounding box: 42×43×34 Å

Secondary structure (DSSP, 8-state):
-EEEEEEE-SSSEEEEEEES-S---STTHHHHHHHHHHHHHHHHHHHHHTS----EEEEE-GGG-EEEEE--S---HHHHHHHHHHHHHHHHHHHHHHHH-TTTEEEEEEE-/-EEEEEEE-SSSEEEEEEES-SS--STTHHHHHHHHHHHHHHHHHHHHHTS----EEEEE-GGG-EEEEE--S---HHHHHHHHHHHHHHHHHHHHHHHH-TTTEEEEEEE-

Sequence (224 aa):
MIHATFHHGTNRIDSFQITGHADSGEYGQDIVCAAVSVLAITTVNGLQRIAQIPVQVDNHDQEGGFLEVHLPPKLEATAELKGQTLLQSFADGLRDVANNYADFVEFAETNNMIHATFHHGTNRIDSFQITGHADSGEYGQDIVCAAVSVLAITTVNGLQRIAQIPVQVDNHDQEGGFLEVHLPPKLEATAELKGQTLLQSFADGLRDVANNYADFVEFAETNN

Organism: Levilactobacillus brevis (strain ATCC 367 / BCRC 12310 / CIP 105137 / JCM 1170 / LMG 11437 / NCIMB 947 / NCTC 947) (NCBI:txid387344)

pLDDT: mean 93.6, std 9.45, range [55.09, 98.94]

Solvent-accessible surface area (backbone atoms only — not comparable to full-atom values): 11530 Å² total; per-residue (Å²): 97,24,42,36,40,36,34,26,55,92,91,41,78,41,33,40,37,37,33,33,49,60,46,84,52,59,94,65,36,52,38,53,23,35,30,53,48,47,49,51,52,28,42,55,48,25,32,42,73,71,26,60,42,84,57,49,75,50,77,43,71,64,89,24,16,36,40,36,40,37,54,67,95,73,66,58,69,68,36,40,52,36,36,49,46,46,50,52,29,46,52,53,39,49,46,52,49,18,70,76,34,59,89,45,28,47,70,48,76,43,76,112,98,26,42,37,40,36,34,26,54,92,91,41,77,41,33,40,37,38,34,34,50,43,74,87,58,59,91,65,40,53,39,54,23,34,30,53,47,48,50,51,52,28,43,54,48,25,31,42,72,70,26,59,42,85,56,50,75,49,76,42,70,65,90,29,16,36,38,36,40,37,54,65,94,74,66,58,71,68,36,41,51,34,36,49,47,47,50,51,31,45,52,52,38,49,44,53,49,20,70,76,35,59,89,46,30,47,70,47,76,43,74,111